Protein AF-A0A920RUQ4-F1 (afdb_monomer_lite)

Radius of gyration: 25.54 Å; chains: 1; bounding box: 63×63×60 Å

Secondary structure (DSSP, 8-state):
---SGGGGGGGGPPPPPPPPPBP-HHHHTHHHHHHHHHHHT----HHHHHHHHHHHHHHTSPPBHHHHHHHHHHTSHHHH-TTTTS--EETTEEPSS-HHHHHHHHHHH--TTEEESSSSSSEEEEEEEEEEEEEETTTTEEEEEEEEEEEEE-----HHHHHH-HHHHHHHHHHHHHHHHHHSTT------EEEEEEES----TT---TT-------TTS--HHHHHHHHHHHHHHHHHHHT--EEEEEEEE-----------TT-----

Sequence (271 aa):
MLLHDQDAQLLFQSQTPKELRTIPVLSQGLEALEQANAELGMALSQKEMEYLIENFEALKRDPTDAELMMFAQANSEHCRHKVFNADWIIDGIKQEHTLFDMIKHTYKSFPEGILSAYKDNAAVMTGGTGKWFMPDSEKKSYSFFEDNIHSMMKVETHNHPTAISPFPGAATGSGGEIRDEAATGRGATPKAGLTGFVVSHLQIPDFTQSWEKSIGRPDRIASSMEIMMEGPIGGASFNNEFGRPNILGFFEHLKTRINFMKTTPGDITNQ

Structure (mmCIF, N/CA/C/O backbone):
data_AF-A0A920RUQ4-F1
#
_entry.id   AF-A0A920RUQ4-F1
#
loop_
_atom_site.group_PDB
_atom_site.id
_atom_site.type_symbol
_atom_site.label_atom_id
_atom_site.label_alt_id
_atom_site.label_comp_id
_atom_site.label_asym_id
_atom_site.label_entity_id
_atom_site.label_seq_id
_atom_site.pdbx_PDB_ins_code
_atom_site.Cartn_x
_atom_site.Cartn_y
_atom_site.Cartn_z
_atom_site.occupancy
_atom_site.B_iso_or_equiv
_atom_site.auth_seq_id
_atom_site.auth_comp_id
_atom_site.auth_asym_id
_atom_site.auth_atom_id
_atom_site.pdbx_PDB_model_num
ATOM 1 N N . MET A 1 1 ? 15.453 13.342 20.567 1.00 50.94 1 MET A N 1
ATOM 2 C CA . MET A 1 1 ? 16.642 14.056 20.062 1.00 50.94 1 MET A CA 1
ATOM 3 C C . MET A 1 1 ? 17.678 13.992 21.164 1.00 50.94 1 MET A C 1
ATOM 5 O O . MET A 1 1 ? 17.380 14.454 22.257 1.00 50.94 1 MET A O 1
ATOM 9 N N . LEU A 1 2 ? 18.799 13.309 20.932 1.00 62.38 2 LEU A N 1
ATOM 10 C CA . LEU A 1 2 ? 19.903 13.287 21.893 1.00 62.38 2 LEU A CA 1
ATOM 11 C C . LEU A 1 2 ? 20.590 14.642 21.790 1.00 62.38 2 LEU A C 1
ATOM 13 O O . LEU A 1 2 ? 20.957 15.049 20.690 1.00 62.38 2 LEU A O 1
ATOM 17 N N . LEU A 1 3 ? 20.649 15.373 22.896 1.00 70.50 3 LEU A N 1
ATOM 18 C CA . LEU A 1 3 ? 21.174 16.739 22.909 1.00 70.50 3 LEU A CA 1
ATOM 19 C C . LEU A 1 3 ? 22.660 16.768 23.294 1.00 70.50 3 LEU A C 1
ATOM 21 O O . LEU A 1 3 ? 23.317 17.777 23.055 1.00 70.50 3 LEU A O 1
ATOM 25 N N . HIS A 1 4 ? 23.194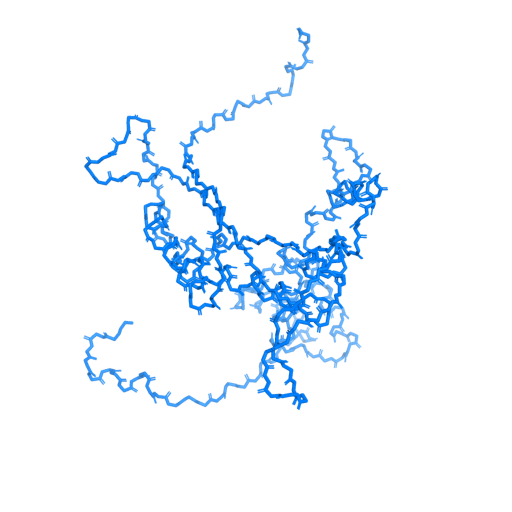 15.664 23.833 1.00 78.44 4 HIS A N 1
ATOM 26 C CA . HIS A 1 4 ? 24.587 15.540 24.260 1.00 78.44 4 HIS A CA 1
ATOM 27 C C . HIS A 1 4 ? 25.161 14.159 23.914 1.00 78.44 4 HIS A C 1
ATOM 29 O O . HIS A 1 4 ? 24.465 13.150 24.003 1.00 78.44 4 HIS A O 1
ATOM 35 N N . ASP A 1 5 ? 26.460 14.095 23.610 1.00 72.31 5 ASP A N 1
ATOM 36 C CA . ASP A 1 5 ? 27.160 12.841 23.277 1.00 72.31 5 ASP A CA 1
ATOM 37 C C . ASP A 1 5 ? 27.099 11.791 24.401 1.00 72.31 5 ASP A C 1
ATOM 39 O O . ASP A 1 5 ? 27.120 10.590 24.143 1.00 72.31 5 ASP A O 1
ATOM 43 N N . GLN A 1 6 ? 26.973 12.227 25.660 1.00 74.62 6 GLN A N 1
ATOM 44 C CA . GLN A 1 6 ? 26.817 11.332 26.815 1.00 74.62 6 GLN A CA 1
ATOM 45 C C . GLN A 1 6 ? 25.487 10.561 26.787 1.00 74.62 6 GLN A C 1
ATOM 47 O O . GLN A 1 6 ? 25.414 9.442 27.296 1.00 74.62 6 GLN A O 1
ATOM 52 N N . ASP A 1 7 ? 24.467 11.102 26.117 1.00 80.69 7 ASP A N 1
ATOM 53 C CA . ASP A 1 7 ? 23.165 10.457 25.957 1.00 80.69 7 ASP A CA 1
ATOM 54 C C . ASP A 1 7 ? 23.207 9.334 24.903 1.00 80.69 7 ASP A C 1
ATOM 56 O O . ASP A 1 7 ? 22.260 8.556 24.794 1.00 80.69 7 ASP A O 1
ATOM 60 N N . ALA A 1 8 ? 24.305 9.181 24.146 1.00 80.94 8 ALA A N 1
ATOM 61 C CA . ALA A 1 8 ? 24.454 8.123 23.142 1.00 80.94 8 ALA A CA 1
ATOM 62 C C . ALA A 1 8 ? 24.302 6.712 23.734 1.00 80.94 8 ALA A C 1
ATOM 64 O O . ALA A 1 8 ? 23.857 5.799 23.041 1.00 80.94 8 ALA A O 1
ATOM 65 N N . GLN A 1 9 ? 24.594 6.530 25.027 1.00 80.69 9 GLN A N 1
ATOM 66 C CA . GLN A 1 9 ? 24.359 5.260 25.721 1.00 80.69 9 GLN A CA 1
ATOM 67 C C . GLN A 1 9 ? 22.874 4.856 25.734 1.00 80.69 9 GLN A C 1
ATOM 69 O O . GLN A 1 9 ? 22.579 3.662 25.746 1.00 80.69 9 GLN A O 1
ATOM 74 N N . LEU A 1 10 ? 21.939 5.815 25.659 1.00 83.75 10 LEU A N 1
ATOM 75 C CA . LEU A 1 10 ? 20.498 5.548 25.569 1.00 83.75 10 LEU A CA 1
ATOM 76 C C . LEU A 1 10 ? 20.123 4.786 24.288 1.00 83.75 10 LEU A C 1
ATOM 78 O O . LEU A 1 10 ? 19.171 4.012 24.311 1.00 83.75 10 LEU A O 1
ATOM 82 N N . LEU A 1 11 ? 20.879 4.951 23.191 1.00 82.62 11 LEU A N 1
ATOM 83 C CA . LEU A 1 11 ? 20.634 4.238 21.926 1.00 82.62 11 LEU A CA 1
ATOM 84 C C . LEU A 1 11 ? 20.896 2.735 22.029 1.00 82.62 11 LEU A C 1
ATOM 86 O O . LEU A 1 11 ? 20.325 1.960 21.267 1.00 82.62 11 LEU A O 1
ATOM 90 N N . PHE A 1 12 ? 21.764 2.331 22.956 1.00 87.75 12 PHE A N 1
ATOM 91 C CA . PHE A 1 12 ? 22.213 0.948 23.115 1.00 87.75 12 PHE A CA 1
ATOM 92 C C . PHE A 1 12 ? 21.650 0.290 24.380 1.00 87.75 12 PHE A C 1
ATOM 94 O O . PHE A 1 12 ? 22.085 -0.799 24.760 1.00 87.75 12 PHE A O 1
ATOM 101 N N . GLN A 1 13 ? 20.686 0.932 25.049 1.00 89.88 13 GLN A N 1
ATOM 102 C CA . GLN A 1 13 ? 20.026 0.342 26.207 1.00 89.88 13 GLN A CA 1
ATOM 103 C C . GLN A 1 13 ? 19.238 -0.901 25.801 1.00 89.88 13 GLN A C 1
ATOM 105 O O . GLN A 1 13 ? 18.342 -0.857 24.960 1.00 89.88 13 GLN A O 1
ATOM 110 N N . SER A 1 14 ? 19.551 -2.015 26.457 1.00 91.12 14 SER A N 1
ATOM 111 C CA . SER A 1 14 ? 18.741 -3.224 26.362 1.00 91.12 14 SER A CA 1
ATOM 112 C C . SER A 1 14 ? 17.469 -3.049 27.187 1.00 91.12 14 SER A C 1
ATOM 114 O O . SER A 1 14 ? 17.532 -2.696 28.363 1.00 91.12 14 SER A O 1
ATOM 116 N N . GLN A 1 15 ? 16.321 -3.298 26.566 1.00 89.81 15 GLN A N 1
ATOM 117 C CA . GLN A 1 15 ? 15.010 -3.266 27.211 1.00 89.81 15 GLN A CA 1
ATOM 118 C C . GLN A 1 15 ? 14.527 -4.699 27.453 1.00 89.81 15 GLN A C 1
ATOM 120 O O . GLN A 1 15 ? 14.820 -5.600 26.665 1.00 89.81 15 GLN A O 1
ATOM 125 N N . THR A 1 16 ? 13.764 -4.921 28.519 1.00 93.88 16 THR A N 1
ATOM 126 C CA . THR A 1 16 ? 13.075 -6.200 28.728 1.00 93.88 16 THR A CA 1
ATOM 127 C C . THR A 1 16 ? 11.807 -6.260 27.867 1.00 93.88 16 THR A C 1
ATOM 129 O O . THR A 1 16 ? 11.106 -5.247 27.777 1.00 93.88 16 THR A O 1
ATOM 132 N N . PRO A 1 17 ? 11.474 -7.411 27.248 1.00 94.94 17 PRO A N 1
ATOM 133 C CA . PRO A 1 17 ? 10.217 -7.572 26.521 1.00 94.94 17 PRO A CA 1
ATOM 134 C C . PRO A 1 17 ? 9.013 -7.198 27.391 1.00 94.94 17 PRO A C 1
ATOM 136 O O . PRO A 1 17 ? 8.954 -7.572 28.562 1.00 94.94 17 PRO A O 1
ATOM 139 N N . LYS A 1 18 ? 8.066 -6.444 26.824 1.00 93.88 18 LYS A N 1
ATOM 140 C CA . LYS A 1 18 ? 6.827 -6.078 27.520 1.00 93.88 18 LYS A CA 1
ATOM 141 C C . LYS A 1 18 ? 5.882 -7.275 27.589 1.00 93.88 18 LYS A C 1
ATOM 143 O O . LYS A 1 18 ? 5.843 -8.087 26.666 1.00 93.88 18 LYS A O 1
ATOM 148 N N . GLU A 1 19 ? 5.117 -7.353 28.670 1.00 95.44 19 GLU A N 1
ATOM 149 C CA . GLU A 1 19 ? 4.090 -8.379 28.844 1.00 95.44 19 GLU A CA 1
ATOM 150 C C . GLU A 1 19 ? 2.853 -8.090 27.985 1.00 95.44 19 GLU A C 1
ATOM 152 O O . GLU A 1 19 ? 2.540 -6.937 27.683 1.00 95.44 19 GLU A O 1
ATOM 157 N N . LEU A 1 20 ? 2.150 -9.159 27.608 1.00 96.12 20 LEU A N 1
ATOM 158 C CA . LEU A 1 20 ? 0.887 -9.092 26.881 1.00 96.12 20 LEU A CA 1
ATOM 159 C C . LEU A 1 20 ? -0.217 -8.542 27.795 1.00 96.12 20 LEU A C 1
ATOM 161 O O . LEU A 1 20 ? -0.408 -9.051 28.903 1.00 96.12 20 LEU A O 1
ATOM 165 N N . ARG A 1 21 ? -0.976 -7.541 27.337 1.00 96.81 21 ARG A N 1
ATOM 166 C CA . ARG A 1 21 ? -2.080 -6.965 28.119 1.00 96.81 21 ARG A CA 1
ATOM 167 C C . ARG A 1 21 ? -3.392 -7.662 27.774 1.00 96.81 21 ARG A C 1
ATOM 169 O O . ARG A 1 21 ? -3.722 -7.855 26.610 1.00 96.81 21 ARG A O 1
ATOM 176 N N . THR A 1 22 ? -4.169 -7.989 28.801 1.00 97.69 22 THR A N 1
ATOM 177 C CA . THR A 1 22 ? -5.547 -8.484 28.659 1.00 97.69 22 THR A CA 1
ATOM 178 C C . THR A 1 22 ? -6.524 -7.342 28.935 1.00 97.69 22 THR A C 1
ATOM 180 O O . THR A 1 22 ? -6.326 -6.585 29.888 1.00 97.69 22 THR A O 1
ATOM 183 N N . ILE A 1 23 ? -7.549 -7.189 28.096 1.00 97.88 23 ILE A N 1
ATOM 184 C CA . ILE A 1 23 ? -8.554 -6.125 28.205 1.00 97.88 23 ILE A CA 1
ATOM 185 C C . ILE A 1 23 ? -9.826 -6.713 28.831 1.00 97.88 23 ILE A C 1
ATOM 187 O O . ILE A 1 23 ? -10.379 -7.642 28.254 1.00 97.88 23 ILE A O 1
ATOM 191 N N . PRO A 1 24 ? -10.305 -6.204 29.982 1.00 97.44 24 PRO A N 1
ATOM 192 C CA . PRO A 1 24 ? -11.295 -6.877 30.833 1.00 97.44 24 PRO A CA 1
ATOM 193 C C . PRO A 1 24 ? -12.752 -6.763 30.330 1.00 97.44 24 PRO A C 1
ATOM 195 O O . PRO A 1 24 ? -13.652 -6.374 31.079 1.00 97.44 24 PRO A O 1
ATOM 198 N N . VAL A 1 25 ? -12.996 -7.107 29.064 1.00 96.38 25 VAL A N 1
ATOM 199 C CA . VAL A 1 25 ? -14.289 -7.007 28.368 1.00 96.38 25 VAL A CA 1
ATOM 200 C C . VAL A 1 25 ? -15.395 -7.808 29.054 1.00 96.38 25 VAL A C 1
ATOM 202 O O . VAL A 1 25 ? -16.516 -7.323 29.138 1.00 96.38 25 VAL A O 1
ATOM 205 N N . LEU A 1 26 ? -15.119 -8.983 29.621 1.00 95.69 26 LEU A N 1
ATOM 206 C CA . LEU A 1 26 ? -16.151 -9.782 30.298 1.00 95.69 26 LEU A CA 1
ATOM 207 C C . LEU A 1 26 ? -16.686 -9.123 31.573 1.00 95.69 26 LEU A C 1
ATOM 209 O O . LEU A 1 26 ? -17.824 -9.362 31.967 1.00 95.69 26 LEU A O 1
ATOM 213 N N . SER A 1 27 ? -15.849 -8.334 32.248 1.00 96.50 27 SER A N 1
ATOM 214 C CA . SER A 1 27 ? -16.216 -7.688 33.514 1.00 96.50 27 SER A CA 1
ATOM 215 C C . SER A 1 27 ? -16.655 -6.234 33.348 1.00 96.50 27 SER A C 1
ATOM 217 O O . SER A 1 27 ? -17.452 -5.752 34.148 1.00 96.50 27 SER A O 1
ATOM 219 N N . GLN A 1 28 ? -16.148 -5.542 32.323 1.00 95.75 28 GLN A N 1
ATOM 220 C CA . GLN A 1 28 ? -16.358 -4.106 32.097 1.00 95.75 28 GLN A CA 1
ATOM 221 C C . GLN A 1 28 ? -17.102 -3.799 30.787 1.00 95.75 28 GLN A C 1
ATOM 223 O O . GLN A 1 28 ? -17.467 -2.653 30.535 1.00 95.75 28 GLN A O 1
ATOM 228 N N . GLY A 1 29 ? -17.354 -4.807 29.950 1.00 93.50 29 GLY A N 1
ATOM 229 C CA . GLY A 1 29 ? -18.115 -4.675 28.712 1.00 93.50 29 GLY A CA 1
ATOM 230 C C . GLY A 1 29 ? -17.523 -3.645 27.753 1.00 93.50 29 GLY A C 1
ATOM 231 O O . GLY A 1 29 ? -16.321 -3.633 27.473 1.00 93.50 29 GLY A O 1
ATOM 232 N N . LEU A 1 30 ? -18.399 -2.774 27.249 1.00 95.06 30 LEU A N 1
ATOM 233 C CA . LEU A 1 30 ? -18.080 -1.767 26.240 1.00 95.06 30 LEU A CA 1
ATOM 234 C C . LEU A 1 30 ? -17.063 -0.723 26.719 1.00 95.06 30 LEU A C 1
ATOM 236 O O . LEU A 1 30 ? -16.207 -0.327 25.935 1.00 95.06 30 LEU A O 1
ATOM 240 N N . GLU A 1 31 ? -17.097 -0.332 27.993 1.00 96.25 31 GLU A N 1
ATOM 241 C CA . GLU A 1 31 ? -16.220 0.717 28.533 1.00 96.25 31 GLU A CA 1
ATOM 242 C C . GLU A 1 31 ? -14.734 0.335 28.418 1.00 96.25 31 GLU A C 1
ATOM 244 O O . GLU A 1 31 ? -13.906 1.142 27.989 1.00 96.25 31 GLU A O 1
ATOM 249 N N . ALA A 1 32 ? -14.395 -0.932 28.690 1.00 96.62 32 ALA A N 1
ATOM 250 C CA . ALA A 1 32 ? -13.028 -1.428 28.526 1.00 96.62 32 ALA A CA 1
ATOM 251 C C . ALA A 1 32 ? -12.554 -1.388 27.064 1.00 96.62 32 ALA A C 1
ATOM 253 O O . ALA A 1 32 ? -11.379 -1.109 26.808 1.00 96.62 32 ALA A O 1
ATOM 254 N N . LEU A 1 33 ? -13.448 -1.644 26.101 1.00 96.25 33 LEU A N 1
ATOM 255 C CA . LEU A 1 33 ? -13.118 -1.537 24.679 1.00 96.25 33 LEU A CA 1
ATOM 256 C C . LEU A 1 33 ? -13.016 -0.090 24.214 1.00 96.25 33 LEU A C 1
ATOM 258 O O . LEU A 1 33 ? -12.116 0.203 23.435 1.00 96.25 33 LEU A O 1
ATOM 262 N N . GLU A 1 34 ? -13.870 0.817 24.684 1.00 97.44 34 GLU A N 1
ATOM 263 C CA . GLU A 1 34 ? -13.780 2.244 24.353 1.00 97.44 34 GLU A CA 1
ATOM 264 C C . GLU A 1 34 ? -12.460 2.840 24.846 1.00 97.44 34 GLU A C 1
ATOM 266 O O . GLU A 1 34 ? -11.762 3.525 24.090 1.00 97.44 34 GLU A O 1
ATOM 271 N N . GLN A 1 35 ? -12.067 2.507 26.079 1.00 97.38 35 GLN A N 1
ATOM 272 C CA . GLN A 1 35 ? -10.779 2.906 26.629 1.00 97.38 35 GLN A CA 1
ATOM 273 C C . GLN A 1 35 ? -9.622 2.316 25.815 1.00 97.38 35 GLN A C 1
ATOM 275 O O . GLN A 1 35 ? -8.736 3.057 25.388 1.00 97.38 35 GLN A O 1
ATOM 280 N N . ALA A 1 36 ? -9.637 1.006 25.545 1.00 96.94 36 ALA A N 1
ATOM 281 C CA . ALA A 1 36 ? -8.598 0.370 24.738 1.00 96.94 36 ALA A CA 1
ATOM 282 C C . ALA A 1 36 ? -8.535 0.961 23.318 1.00 96.94 36 ALA A C 1
ATOM 284 O O . ALA A 1 36 ? -7.447 1.188 22.798 1.00 96.94 36 ALA A O 1
ATOM 285 N N . ASN A 1 37 ? -9.679 1.256 22.698 1.00 97.25 37 ASN A N 1
ATOM 286 C CA . ASN A 1 37 ? -9.786 1.853 21.366 1.00 97.25 37 ASN A CA 1
ATOM 287 C C . ASN A 1 37 ? -9.120 3.232 21.306 1.00 97.25 37 ASN A C 1
ATOM 289 O O . ASN A 1 37 ? -8.381 3.510 20.360 1.00 97.25 37 ASN A O 1
ATOM 293 N N . ALA A 1 38 ? -9.333 4.064 22.328 1.00 97.12 38 ALA A N 1
ATOM 294 C CA . ALA A 1 38 ? -8.699 5.372 22.443 1.00 97.12 38 ALA A CA 1
ATOM 295 C C . ALA A 1 38 ? -7.196 5.271 22.759 1.00 97.12 38 ALA A C 1
ATOM 297 O O . ALA A 1 38 ? -6.392 5.933 22.105 1.00 97.12 38 ALA A O 1
ATOM 298 N N . GLU A 1 39 ? -6.807 4.432 23.724 1.00 96.88 39 GLU A N 1
ATOM 299 C CA . GLU A 1 39 ? -5.410 4.264 24.153 1.00 96.88 39 GLU A CA 1
ATOM 300 C C . GLU A 1 39 ? -4.521 3.675 23.052 1.00 96.88 39 GLU A C 1
ATOM 302 O O . GLU A 1 39 ? -3.380 4.102 22.877 1.00 96.88 39 GLU A O 1
ATOM 307 N N . LEU A 1 40 ? -5.038 2.691 22.315 1.00 95.31 40 LEU A N 1
ATOM 308 C CA . LEU A 1 40 ? -4.312 1.976 21.267 1.00 95.31 40 LEU A CA 1
ATOM 309 C C . LEU A 1 40 ? -4.494 2.613 19.880 1.00 95.31 40 LEU A C 1
ATOM 311 O O . LEU A 1 40 ? -3.778 2.251 18.951 1.00 95.31 40 LEU A O 1
ATOM 315 N N . GLY A 1 41 ? -5.422 3.563 19.724 1.00 95.94 41 GLY A N 1
ATOM 316 C CA . GLY A 1 41 ? -5.673 4.247 18.453 1.00 95.94 41 GLY A CA 1
ATOM 317 C C . GLY A 1 41 ? -6.274 3.339 17.375 1.00 95.94 41 GLY A C 1
ATOM 318 O O . GLY A 1 41 ? -5.921 3.460 16.205 1.00 95.94 41 GLY A O 1
ATOM 319 N N . MET A 1 42 ? -7.169 2.425 17.760 1.00 95.94 42 MET A N 1
ATOM 320 C CA . MET A 1 42 ? -7.711 1.391 16.864 1.00 95.94 42 MET A CA 1
ATOM 321 C C . MET A 1 42 ? -8.792 1.901 15.899 1.00 95.94 42 MET A C 1
ATOM 323 O O . MET A 1 42 ? -9.074 1.247 14.898 1.00 95.94 42 MET A O 1
ATOM 327 N N . ALA A 1 43 ? -9.391 3.063 16.187 1.00 96.00 43 ALA A N 1
ATOM 328 C CA . ALA A 1 43 ? -10.446 3.687 15.385 1.00 96.00 43 ALA A CA 1
ATOM 329 C C . ALA A 1 43 ? -11.647 2.761 15.082 1.00 96.00 43 ALA A C 1
ATOM 331 O O . ALA A 1 43 ? -12.263 2.855 14.019 1.00 96.00 43 ALA A O 1
ATOM 332 N N . LEU A 1 44 ? -11.991 1.878 16.025 1.00 95.62 44 LEU A N 1
ATOM 333 C CA . LEU A 1 44 ? -13.142 0.98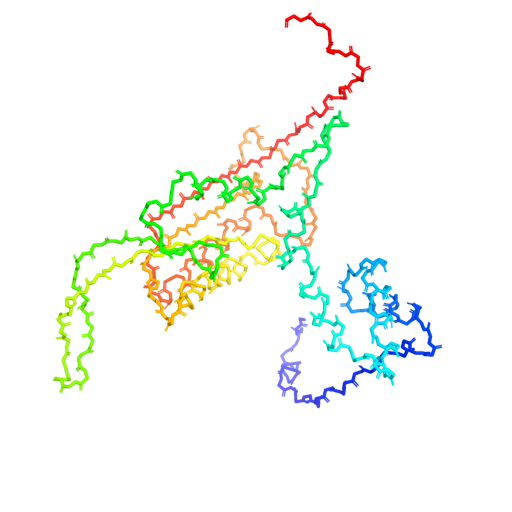5 15.918 1.00 95.62 44 LEU A CA 1
ATOM 334 C C . LEU A 1 44 ? -14.447 1.780 15.970 1.00 95.62 44 LEU A C 1
ATOM 336 O O . LEU A 1 44 ? -14.617 2.678 16.800 1.00 95.62 44 LEU A O 1
ATOM 340 N N . SER A 1 45 ? -15.388 1.413 15.106 1.00 95.31 45 SER A N 1
ATOM 341 C CA . SER A 1 45 ? -16.772 1.870 15.192 1.00 95.31 45 SER A CA 1
ATOM 342 C C . SER A 1 45 ? -17.523 1.162 16.319 1.00 95.31 45 SER A C 1
ATOM 344 O O . SER A 1 45 ? -17.146 0.076 16.758 1.00 95.31 45 SER A O 1
ATOM 346 N N . GLN A 1 46 ? -18.647 1.741 16.740 1.00 95.19 46 GLN A N 1
ATOM 347 C CA . GLN A 1 46 ? -19.506 1.133 17.757 1.00 95.19 46 GLN A CA 1
ATOM 348 C C . GLN A 1 46 ? -19.922 -0.305 17.397 1.00 95.19 46 GLN A C 1
ATOM 350 O O . GLN A 1 46 ? -19.788 -1.203 18.218 1.00 95.19 46 GLN A O 1
ATOM 355 N N . LYS A 1 47 ? -20.323 -0.547 16.142 1.00 95.06 47 LYS A N 1
ATOM 356 C CA . LYS A 1 47 ? -20.713 -1.887 15.669 1.00 95.06 47 LYS A CA 1
ATOM 357 C C . LYS A 1 47 ? -19.567 -2.898 15.711 1.00 95.06 47 LYS A C 1
ATOM 359 O O . LYS A 1 47 ? -19.792 -4.079 15.945 1.00 95.06 47 LYS A O 1
ATOM 364 N N . GLU A 1 48 ? -18.341 -2.454 15.448 1.00 96.69 48 GLU A N 1
ATOM 365 C CA . GLU A 1 48 ? -17.158 -3.318 15.533 1.00 96.69 48 GLU A CA 1
ATOM 366 C C . GLU A 1 48 ? -16.832 -3.679 16.983 1.00 96.69 48 GLU A C 1
ATOM 368 O O . GLU A 1 48 ? -16.458 -4.817 17.253 1.00 96.69 48 GLU A O 1
ATOM 373 N N . MET A 1 49 ? -17.017 -2.743 17.918 1.00 97.19 49 MET A N 1
ATOM 374 C CA . MET A 1 49 ? -16.870 -3.023 19.349 1.00 97.19 49 MET A CA 1
ATOM 375 C C . MET A 1 49 ? -17.959 -3.977 19.852 1.00 97.19 49 MET A C 1
ATOM 377 O O . MET A 1 49 ? -17.632 -4.946 20.528 1.00 97.19 49 MET A O 1
ATOM 381 N N . GLU A 1 50 ? -19.221 -3.774 19.467 1.00 96.06 50 GLU A N 1
ATOM 382 C CA . GLU A 1 50 ? -20.331 -4.692 19.778 1.00 96.06 50 GLU A CA 1
ATOM 383 C C . GLU A 1 50 ? -20.042 -6.111 19.259 1.00 96.06 50 GLU A C 1
ATOM 385 O O . GLU A 1 50 ? -20.119 -7.076 20.017 1.00 96.06 50 GLU A O 1
ATOM 390 N N . TYR A 1 51 ? -19.584 -6.233 18.008 1.00 97.12 51 TYR A N 1
ATOM 391 C CA . TYR A 1 51 ? -19.158 -7.511 17.432 1.00 97.12 51 TYR A CA 1
ATOM 392 C C . TYR A 1 51 ? -18.048 -8.186 18.254 1.00 97.12 51 TYR A C 1
ATOM 394 O O . TYR A 1 51 ? -18.082 -9.399 18.472 1.00 97.12 51 TYR A O 1
ATOM 402 N N . LEU A 1 52 ? -17.044 -7.429 18.706 1.00 97.69 52 LEU A N 1
ATOM 403 C CA . LEU A 1 52 ? -15.959 -7.974 19.524 1.00 97.69 52 LEU A CA 1
ATOM 404 C C . LEU A 1 52 ? -16.478 -8.485 20.873 1.00 97.69 52 LEU A C 1
ATOM 406 O O . LEU A 1 52 ? -16.114 -9.594 21.261 1.00 97.69 52 LEU A O 1
ATOM 410 N N . ILE A 1 53 ? -17.346 -7.730 21.550 1.00 96.69 53 ILE A N 1
ATOM 411 C CA . ILE A 1 53 ? -17.948 -8.139 22.830 1.00 96.69 53 ILE A CA 1
ATOM 412 C C . ILE A 1 53 ? -18.667 -9.476 22.669 1.00 96.69 53 ILE A C 1
ATOM 414 O O . ILE A 1 53 ? -18.319 -10.430 23.360 1.00 96.69 53 ILE A O 1
ATOM 418 N N . GLU A 1 54 ? -19.581 -9.580 21.701 1.00 97.19 54 GLU A N 1
ATOM 419 C CA . GLU A 1 54 ? -20.353 -10.805 21.454 1.00 97.19 54 GLU A CA 1
ATOM 420 C C . GLU A 1 54 ? -19.446 -12.030 21.241 1.00 97.19 54 GLU A C 1
ATOM 422 O O . GLU A 1 54 ? -19.694 -13.116 21.774 1.00 97.19 54 GLU A O 1
ATOM 427 N N . ASN A 1 55 ? -18.354 -11.864 20.487 1.00 97.75 55 ASN A N 1
ATOM 428 C CA . ASN A 1 55 ? -17.425 -12.954 20.201 1.00 97.75 55 ASN A CA 1
ATOM 429 C C . ASN A 1 55 ? -16.583 -13.351 21.423 1.00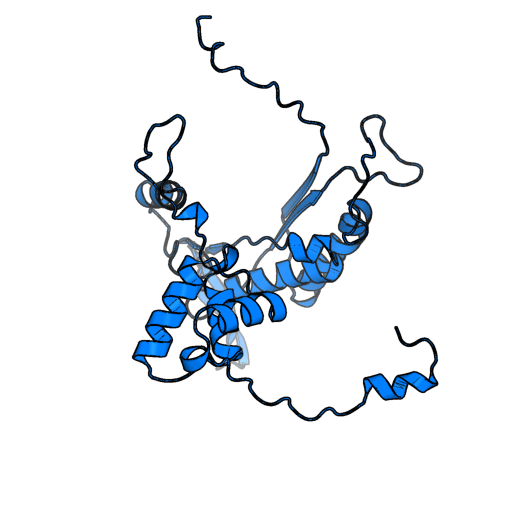 97.75 55 ASN A C 1
ATOM 431 O O . ASN A 1 55 ? -16.388 -14.544 21.666 1.00 97.75 55 ASN A O 1
ATOM 435 N N . PHE A 1 56 ? -16.086 -12.392 22.206 1.00 97.94 56 PHE A N 1
ATOM 436 C CA . PHE A 1 56 ? -15.277 -12.698 23.392 1.00 97.94 56 PHE A CA 1
ATOM 437 C C . PHE A 1 56 ? -16.120 -13.223 24.564 1.00 97.94 56 PHE A C 1
ATOM 439 O O . PHE A 1 56 ? -15.671 -14.121 25.283 1.00 97.94 56 PHE A O 1
ATOM 446 N N . GLU A 1 57 ? -17.380 -12.799 24.683 1.00 96.69 57 GLU A N 1
ATOM 447 C CA . GLU A 1 57 ? -18.370 -13.421 25.570 1.00 96.69 57 GLU A CA 1
ATOM 448 C C . GLU A 1 57 ? -18.621 -14.888 25.196 1.00 96.69 57 GLU A C 1
ATOM 450 O O . GLU A 1 57 ? -18.571 -15.770 26.060 1.00 96.69 57 GLU A O 1
ATOM 455 N N . ALA A 1 58 ? -18.806 -15.184 23.905 1.00 97.69 58 ALA A N 1
ATOM 456 C CA . ALA A 1 58 ? -18.981 -16.554 23.423 1.00 97.69 58 ALA A CA 1
ATOM 457 C C . ALA A 1 58 ? -17.741 -17.434 23.677 1.00 97.69 58 ALA A C 1
ATOM 459 O O . ALA A 1 58 ? -17.872 -18.609 24.034 1.00 97.69 58 ALA A O 1
ATOM 460 N N . LEU A 1 59 ? -16.538 -16.864 23.545 1.00 97.75 59 LEU A N 1
ATOM 461 C CA . LEU A 1 59 ? -15.268 -17.531 23.849 1.00 97.75 59 LEU A CA 1
ATOM 462 C C . LEU A 1 59 ? -14.993 -17.673 25.354 1.00 97.75 59 LEU A C 1
ATOM 464 O O . LEU A 1 59 ? -14.082 -18.415 25.726 1.00 97.75 59 LEU A O 1
ATOM 468 N N . LYS A 1 60 ? -15.768 -17.000 26.215 1.00 97.62 60 LYS A N 1
ATOM 469 C CA . LYS A 1 60 ? -15.625 -17.001 27.681 1.00 97.62 60 LYS A CA 1
ATOM 470 C C . LYS A 1 60 ? -14.219 -16.618 28.149 1.00 97.62 60 LYS A C 1
ATOM 472 O O . LYS A 1 60 ? -13.714 -17.168 29.129 1.00 97.62 60 LYS A O 1
ATOM 477 N N . ARG A 1 61 ? -13.584 -15.683 27.443 1.00 98.06 61 ARG A N 1
ATOM 478 C CA . ARG A 1 61 ? -12.306 -15.088 27.843 1.00 98.06 61 ARG A CA 1
ATOM 479 C C . ARG A 1 61 ? -12.210 -13.647 27.375 1.00 98.06 61 ARG A C 1
ATOM 481 O O . ARG A 1 61 ? -12.806 -13.276 26.370 1.00 98.06 61 ARG A O 1
ATOM 488 N N . ASP A 1 62 ? -11.379 -12.887 28.065 1.00 98.44 62 ASP A N 1
ATOM 489 C CA . ASP A 1 62 ? -11.017 -11.546 27.643 1.00 98.44 62 ASP A CA 1
ATOM 490 C C . ASP A 1 62 ? -10.094 -11.563 26.403 1.00 98.44 62 ASP A C 1
ATOM 492 O O . ASP A 1 62 ? -9.291 -12.496 26.231 1.00 98.44 62 ASP A O 1
ATOM 496 N N . PRO A 1 63 ? -10.195 -10.547 25.526 1.00 98.06 63 PRO A N 1
ATOM 497 C CA . PRO A 1 63 ? -9.241 -10.330 24.451 1.00 98.06 63 PRO A CA 1
ATOM 498 C C . PRO A 1 63 ? -7.904 -9.805 24.965 1.00 98.06 63 PRO A C 1
ATOM 500 O O . PRO A 1 63 ? -7.819 -9.061 25.946 1.00 98.06 63 PRO A O 1
ATOM 503 N N . THR A 1 64 ? -6.851 -10.118 24.224 1.00 98.25 64 THR A N 1
ATOM 504 C CA . THR A 1 64 ? -5.543 -9.478 24.385 1.00 98.25 64 THR A CA 1
ATOM 505 C C . THR A 1 64 ? -5.443 -8.223 23.520 1.00 98.25 64 THR A C 1
ATOM 507 O O . THR A 1 64 ? -6.113 -8.100 22.491 1.00 98.25 64 THR A O 1
ATOM 510 N N . ASP A 1 65 ? -4.589 -7.283 23.911 1.00 97.25 65 ASP A N 1
ATOM 511 C CA . ASP A 1 65 ? -4.284 -6.086 23.120 1.00 97.25 65 ASP A CA 1
ATOM 512 C C . ASP A 1 65 ? -3.827 -6.424 21.690 1.00 97.25 65 ASP A C 1
ATOM 514 O O . ASP A 1 65 ? -4.256 -5.779 20.733 1.00 97.25 65 ASP A O 1
ATOM 518 N N . ALA A 1 66 ? -3.036 -7.486 21.524 1.00 97.38 66 ALA A N 1
ATOM 519 C CA . ALA A 1 66 ? -2.604 -7.992 20.226 1.00 97.38 66 ALA A CA 1
ATOM 520 C C . ALA A 1 66 ? -3.773 -8.473 19.346 1.00 97.38 66 ALA A C 1
ATOM 522 O O . ALA A 1 66 ? -3.795 -8.185 18.149 1.00 97.38 66 ALA A O 1
ATOM 523 N N . GLU A 1 67 ? -4.759 -9.173 19.914 1.00 98.00 67 GLU A N 1
ATOM 524 C CA . GLU A 1 67 ? -5.945 -9.631 19.176 1.00 98.00 67 GLU A CA 1
ATOM 525 C C . GLU A 1 67 ? -6.818 -8.461 18.716 1.00 98.00 67 GLU A C 1
ATOM 527 O O . GLU A 1 67 ? -7.276 -8.448 17.570 1.00 98.00 67 GLU A O 1
ATOM 532 N N . LEU A 1 68 ? -7.011 -7.459 19.579 1.00 97.69 68 LEU A N 1
ATOM 533 C CA . LEU A 1 68 ? -7.777 -6.260 19.235 1.00 97.69 68 LEU A CA 1
ATOM 534 C C . LEU A 1 68 ? -7.064 -5.430 18.167 1.00 97.69 68 LEU A C 1
ATOM 536 O O . LEU A 1 68 ? -7.692 -5.031 17.187 1.00 97.69 68 LEU A O 1
ATOM 540 N N . MET A 1 69 ? -5.748 -5.237 18.297 1.00 97.25 69 MET A N 1
ATOM 541 C CA . MET A 1 69 ? -4.949 -4.539 17.290 1.00 97.25 69 MET A CA 1
ATOM 542 C C . MET A 1 69 ? -4.963 -5.270 15.949 1.00 97.25 69 MET A C 1
ATOM 544 O O . MET A 1 69 ? -5.159 -4.644 14.909 1.00 97.25 69 MET A O 1
ATOM 548 N N . MET A 1 70 ? -4.823 -6.598 15.946 1.00 97.62 70 MET A N 1
ATOM 549 C CA . MET A 1 70 ? -4.959 -7.404 14.731 1.00 97.62 70 MET A CA 1
ATOM 550 C C . MET A 1 70 ? -6.328 -7.185 14.074 1.00 97.62 70 MET A C 1
ATOM 552 O O . MET A 1 70 ? -6.399 -6.942 12.867 1.00 97.62 70 MET A O 1
ATOM 556 N N . PHE A 1 71 ? -7.410 -7.242 14.857 1.00 97.81 71 PHE A N 1
ATOM 557 C CA . PHE A 1 71 ? -8.763 -7.021 14.353 1.00 97.81 71 PHE A CA 1
ATOM 558 C C . PHE A 1 71 ? -8.935 -5.613 13.771 1.00 97.81 71 PHE A C 1
ATOM 560 O O . PHE A 1 71 ? -9.467 -5.476 12.667 1.00 97.81 71 PHE A O 1
ATOM 567 N N . ALA A 1 72 ? -8.459 -4.583 14.474 1.00 96.69 72 ALA A N 1
ATOM 568 C CA . ALA A 1 72 ? -8.543 -3.192 14.043 1.00 96.69 72 ALA A CA 1
ATOM 569 C C . ALA A 1 72 ? -7.821 -2.966 12.709 1.00 96.69 72 ALA A C 1
ATOM 571 O O . ALA A 1 72 ? -8.396 -2.413 11.770 1.00 96.69 72 ALA A O 1
ATOM 572 N N . GLN A 1 73 ? -6.598 -3.485 12.573 1.00 94.12 73 GLN A N 1
ATOM 573 C CA . GLN A 1 73 ? -5.824 -3.349 11.340 1.00 94.12 73 GLN A CA 1
ATOM 574 C C . GLN A 1 73 ? -6.490 -4.080 10.168 1.00 94.12 73 GLN A C 1
ATOM 576 O O . GLN A 1 73 ? -6.613 -3.508 9.081 1.00 94.12 73 GLN A O 1
ATOM 581 N N . ALA A 1 74 ? -6.981 -5.306 10.384 1.00 94.06 74 ALA A N 1
ATOM 582 C CA . ALA A 1 74 ? -7.655 -6.100 9.355 1.00 94.06 74 ALA A CA 1
ATOM 583 C C . ALA A 1 74 ? -8.995 -5.492 8.895 1.00 94.06 74 ALA A C 1
ATOM 585 O O . ALA A 1 74 ? -9.385 -5.667 7.739 1.00 94.06 74 ALA A O 1
ATOM 586 N N . ASN A 1 75 ? -9.688 -4.766 9.777 1.00 94.31 75 ASN A N 1
ATOM 587 C CA . ASN A 1 75 ? -10.987 -4.147 9.499 1.00 94.31 75 ASN A CA 1
ATOM 588 C C . ASN A 1 75 ? -10.907 -2.638 9.237 1.00 94.31 75 ASN A C 1
ATOM 590 O O . ASN A 1 75 ? -11.942 -1.989 9.094 1.00 94.31 75 ASN A O 1
ATOM 594 N N . SER A 1 76 ? -9.711 -2.066 9.113 1.00 91.00 76 SER A N 1
ATOM 595 C CA . SER A 1 76 ? -9.540 -0.681 8.671 1.00 91.00 76 SER A CA 1
ATOM 596 C C . SER A 1 76 ? -10.114 -0.461 7.262 1.00 91.00 76 SER A C 1
ATOM 598 O O . SER A 1 76 ? -10.278 -1.403 6.481 1.00 91.00 76 SER A O 1
ATOM 600 N N . GLU A 1 77 ? -10.429 0.791 6.915 1.00 92.50 77 GLU A N 1
ATOM 601 C CA . GLU A 1 77 ? -10.903 1.136 5.565 1.00 92.50 77 GLU A CA 1
ATOM 602 C C . GLU A 1 77 ? -9.894 0.697 4.494 1.00 92.50 77 GLU A C 1
ATOM 604 O O . GLU A 1 77 ? -10.280 -0.002 3.558 1.00 92.50 77 GLU A O 1
ATOM 609 N N . HIS A 1 78 ? -8.611 0.985 4.727 1.00 86.50 78 HIS A N 1
ATOM 610 C CA . HIS A 1 78 ? -7.504 0.648 3.836 1.00 86.50 78 HIS A CA 1
ATOM 611 C C . HIS A 1 78 ? -7.392 -0.860 3.555 1.00 86.50 78 HIS A C 1
ATOM 613 O O . HIS A 1 78 ? -7.126 -1.262 2.429 1.00 86.50 78 HIS A O 1
ATOM 619 N N . CYS A 1 79 ? -7.608 -1.716 4.560 1.00 87.00 79 CYS A N 1
ATOM 620 C CA . CYS A 1 79 ? -7.508 -3.169 4.382 1.00 87.00 79 CYS A CA 1
ATOM 621 C C . CYS A 1 79 ? -8.795 -3.786 3.819 1.00 87.00 79 CYS A C 1
ATOM 623 O O . CYS A 1 79 ? -8.753 -4.697 2.990 1.00 87.00 79 CYS A O 1
ATOM 625 N N . ARG A 1 80 ? -9.962 -3.314 4.274 1.00 90.00 80 ARG A N 1
ATOM 626 C CA . ARG A 1 80 ? -11.258 -3.940 3.969 1.00 90.00 80 ARG A CA 1
ATOM 627 C C . ARG A 1 80 ? -11.952 -3.340 2.746 1.0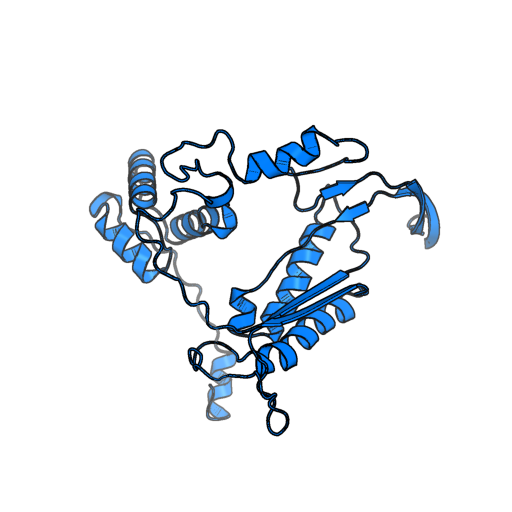0 90.00 80 ARG A C 1
ATOM 629 O O . ARG A 1 80 ? -12.912 -3.934 2.261 1.00 90.00 80 ARG A O 1
ATOM 636 N N . HIS A 1 81 ? -11.490 -2.191 2.251 1.00 90.94 81 HIS A N 1
ATOM 637 C CA . HIS A 1 81 ? -12.065 -1.475 1.110 1.00 90.94 81 HIS A CA 1
ATOM 638 C C . HIS A 1 81 ? -13.584 -1.282 1.263 1.00 90.94 81 HIS A C 1
ATOM 640 O O . HIS A 1 81 ? -14.372 -1.614 0.370 1.00 90.94 81 HIS A O 1
ATOM 646 N N . LYS A 1 82 ? -14.015 -0.794 2.438 1.00 91.25 82 LYS A N 1
ATOM 647 C CA . LYS A 1 82 ? -15.441 -0.713 2.816 1.00 91.25 82 LYS A CA 1
ATOM 648 C C . LYS A 1 82 ? -16.241 0.147 1.835 1.00 91.25 82 LYS A C 1
ATOM 650 O O . LYS A 1 82 ? -17.317 -0.264 1.421 1.00 91.25 82 LYS A O 1
ATOM 655 N N . VAL A 1 83 ? -15.696 1.295 1.421 1.00 93.25 83 VAL A N 1
ATOM 656 C CA . VAL A 1 83 ? -16.354 2.227 0.483 1.00 93.25 83 VAL A CA 1
ATOM 657 C C . VAL A 1 83 ? -16.558 1.587 -0.892 1.00 93.25 83 VAL A C 1
ATOM 659 O O . VAL A 1 83 ? -17.624 1.715 -1.491 1.00 93.25 83 VAL A O 1
ATOM 662 N N . PHE A 1 84 ? -15.566 0.840 -1.379 1.00 93.81 84 PHE A N 1
ATOM 663 C CA . PHE A 1 84 ? -15.642 0.178 -2.682 1.00 93.81 84 PHE A CA 1
ATOM 664 C C . PHE A 1 84 ? -16.683 -0.947 -2.734 1.00 93.81 84 PHE A C 1
ATOM 666 O O . PHE A 1 84 ? -17.212 -1.222 -3.808 1.00 93.81 84 PHE A O 1
ATOM 673 N N . ASN A 1 85 ? -16.988 -1.563 -1.589 1.00 94.12 85 ASN A N 1
ATOM 674 C CA . ASN A 1 85 ? -17.976 -2.637 -1.453 1.00 94.12 85 ASN A CA 1
ATOM 675 C C . ASN A 1 85 ? -19.316 -2.160 -0.857 1.00 94.12 85 ASN A C 1
ATOM 677 O O . ASN A 1 85 ? -20.161 -2.990 -0.530 1.00 94.12 85 ASN A O 1
ATOM 681 N N . ALA A 1 86 ? -19.507 -0.852 -0.667 1.00 94.81 86 ALA A N 1
ATOM 682 C CA . ALA A 1 86 ? -20.726 -0.306 -0.080 1.00 94.81 86 ALA A CA 1
ATOM 683 C C . ALA A 1 86 ? -21.882 -0.239 -1.091 1.00 94.81 86 ALA A C 1
ATOM 685 O O . ALA A 1 86 ? -21.664 -0.022 -2.285 1.00 94.81 86 ALA A O 1
ATOM 686 N N . ASP A 1 87 ? -23.111 -0.340 -0.577 1.00 96.06 87 ASP A N 1
ATOM 687 C CA . ASP A 1 87 ? -24.325 0.068 -1.289 1.00 96.06 87 ASP A CA 1
ATOM 688 C C . ASP A 1 87 ? -24.369 1.601 -1.402 1.00 96.06 87 ASP A C 1
ATOM 690 O O . ASP A 1 87 ? -24.077 2.312 -0.437 1.00 96.06 87 ASP A O 1
ATOM 694 N N . TRP A 1 88 ? -24.797 2.114 -2.558 1.00 96.44 88 TRP A N 1
ATOM 695 C CA . TRP A 1 88 ? -24.896 3.553 -2.814 1.00 96.44 88 TRP A CA 1
ATOM 696 C C . TRP A 1 88 ? -26.345 3.999 -3.003 1.00 96.44 88 TRP A C 1
ATOM 698 O O . TRP A 1 88 ? -27.145 3.320 -3.647 1.00 96.44 88 TRP A O 1
ATOM 708 N N . ILE A 1 89 ? -26.675 5.178 -2.475 1.00 96.50 89 ILE A N 1
ATOM 709 C CA . ILE A 1 89 ? -27.907 5.912 -2.779 1.00 96.50 89 ILE A CA 1
ATOM 710 C C . ILE A 1 89 ? -27.478 7.297 -3.263 1.00 96.50 89 ILE A C 1
ATOM 712 O O . ILE A 1 89 ? -26.861 8.045 -2.508 1.00 96.50 89 ILE A O 1
ATOM 716 N N . ILE A 1 90 ? -27.781 7.625 -4.518 1.00 96.44 90 ILE A N 1
ATOM 717 C CA . ILE A 1 90 ? -27.420 8.898 -5.157 1.00 96.44 90 ILE A CA 1
ATOM 718 C C . ILE A 1 90 ? -28.723 9.605 -5.512 1.00 96.44 90 ILE A C 1
ATOM 720 O O . ILE A 1 90 ? -29.587 9.006 -6.148 1.00 96.44 90 ILE A O 1
ATOM 724 N N . ASP A 1 91 ? -28.898 10.835 -5.026 1.00 96.12 91 ASP A N 1
ATOM 725 C CA . ASP A 1 91 ? -30.116 11.639 -5.211 1.00 96.12 91 ASP A CA 1
ATOM 726 C C . ASP A 1 91 ? -31.413 10.891 -4.839 1.00 96.12 91 ASP A C 1
ATOM 728 O O . ASP A 1 91 ? -32.448 10.995 -5.493 1.00 96.12 91 ASP A O 1
ATOM 732 N N . GLY A 1 92 ? -31.346 10.095 -3.766 1.00 96.06 92 GLY A N 1
ATOM 733 C CA . GLY A 1 92 ? -32.464 9.285 -3.269 1.00 96.06 92 GLY A CA 1
ATOM 734 C C . GLY A 1 92 ? -32.685 7.961 -4.012 1.00 96.06 92 GLY A C 1
ATOM 735 O O . GLY A 1 92 ? -33.547 7.181 -3.609 1.00 96.06 92 GLY A O 1
ATOM 736 N N . ILE A 1 93 ? -31.899 7.664 -5.049 1.00 97.00 93 ILE A N 1
ATOM 737 C CA . ILE A 1 93 ? -32.029 6.453 -5.864 1.00 97.00 93 ILE A CA 1
ATOM 738 C C . ILE A 1 93 ? -30.966 5.433 -5.454 1.00 97.00 93 ILE A C 1
ATOM 740 O O . ILE A 1 93 ? -29.762 5.697 -5.553 1.00 97.00 93 ILE A O 1
ATOM 744 N N . LYS A 1 94 ? -31.409 4.247 -5.015 1.00 97.25 94 LYS A N 1
ATOM 745 C CA . LYS A 1 94 ? -30.512 3.118 -4.734 1.00 97.25 94 LYS A CA 1
ATOM 746 C C . LYS A 1 94 ? -29.847 2.648 -6.029 1.00 97.25 94 LYS A C 1
ATOM 748 O O . LYS A 1 94 ? -30.529 2.377 -7.012 1.00 97.25 94 LYS A O 1
ATOM 753 N N . GLN A 1 95 ? -28.527 2.535 -5.994 1.00 98.00 95 GLN A N 1
ATOM 754 C CA . GLN A 1 95 ? -27.720 2.018 -7.091 1.00 98.00 95 GLN A CA 1
ATOM 755 C C . GLN A 1 95 ? -27.643 0.491 -7.021 1.00 98.00 95 GLN A C 1
ATOM 757 O O . GLN A 1 95 ? -27.634 -0.094 -5.937 1.00 98.00 95 GLN A O 1
ATOM 762 N N . GLU A 1 96 ? -27.597 -0.153 -8.185 1.00 96.69 96 GLU A N 1
ATOM 763 C CA . GLU A 1 96 ? -27.607 -1.617 -8.298 1.00 96.69 96 GLU A CA 1
ATOM 764 C C . GLU A 1 96 ? -26.246 -2.255 -7.983 1.00 96.69 96 GLU A C 1
ATOM 766 O O . GLU A 1 96 ? -26.178 -3.392 -7.519 1.00 96.69 96 GLU A O 1
ATOM 771 N N . HIS A 1 97 ? -25.155 -1.537 -8.246 1.00 96.12 97 HIS A N 1
ATOM 772 C CA . HIS A 1 97 ? -23.800 -2.072 -8.181 1.00 96.12 97 HIS A CA 1
ATOM 773 C C . HIS A 1 97 ? -22.936 -1.287 -7.200 1.00 96.12 97 HIS A C 1
ATOM 775 O O . HIS A 1 97 ? -23.032 -0.061 -7.102 1.00 96.12 97 HIS A O 1
ATOM 781 N N . THR A 1 98 ? -22.044 -1.997 -6.512 1.00 97.50 98 THR A N 1
ATOM 782 C CA . THR A 1 98 ? -20.958 -1.367 -5.758 1.00 97.50 98 THR A CA 1
ATOM 783 C C . THR A 1 98 ? -19.918 -0.779 -6.720 1.00 97.50 98 THR A C 1
ATOM 785 O O . THR A 1 98 ? -19.868 -1.138 -7.903 1.00 97.50 98 THR A O 1
ATOM 788 N N . LEU A 1 99 ? -19.030 0.093 -6.229 1.00 97.25 99 LEU A N 1
ATOM 789 C CA . LEU A 1 99 ? -17.914 0.583 -7.050 1.00 97.25 99 LEU A CA 1
ATOM 790 C C . LEU A 1 99 ? -17.049 -0.581 -7.550 1.00 97.25 99 LEU A C 1
ATOM 792 O O . LEU A 1 99 ? -16.647 -0.605 -8.712 1.00 97.25 99 LEU A O 1
ATOM 796 N N . PHE A 1 100 ? -16.789 -1.576 -6.697 1.00 95.94 100 PHE A N 1
ATOM 797 C CA . PHE A 1 100 ? -15.971 -2.723 -7.076 1.00 95.94 100 PHE A CA 1
ATOM 798 C C . PHE A 1 100 ? -16.659 -3.627 -8.102 1.00 95.94 100 PHE A C 1
ATOM 800 O O . PHE A 1 100 ? -15.988 -4.159 -8.988 1.00 95.94 100 PHE A O 1
ATOM 807 N N . ASP A 1 101 ? -17.986 -3.762 -8.046 1.00 97.19 101 ASP A N 1
ATOM 808 C CA . ASP A 1 101 ? -18.746 -4.485 -9.070 1.00 97.19 101 ASP A CA 1
ATOM 809 C C . ASP A 1 101 ? -18.657 -3.800 -10.432 1.00 97.19 101 ASP A C 1
ATOM 811 O O . ASP A 1 101 ? -18.454 -4.482 -11.440 1.00 97.19 101 ASP A O 1
ATOM 815 N N . MET A 1 102 ? -18.724 -2.465 -10.468 1.00 97.38 102 MET A N 1
ATOM 816 C CA . MET A 1 102 ? -18.521 -1.700 -11.702 1.00 97.38 102 MET A CA 1
ATOM 817 C C . MET A 1 102 ? -17.114 -1.908 -12.275 1.00 97.38 102 MET A C 1
ATOM 819 O O . MET A 1 102 ? -16.964 -2.092 -13.481 1.00 97.38 102 MET A O 1
ATOM 823 N N . ILE A 1 103 ? -16.079 -1.982 -11.430 1.00 96.62 103 ILE A N 1
ATOM 824 C CA . ILE A 1 103 ? -14.721 -2.320 -11.884 1.00 96.62 103 ILE A CA 1
ATOM 825 C C . ILE A 1 103 ? -14.658 -3.759 -12.414 1.00 96.62 103 ILE A C 1
ATOM 827 O O . ILE A 1 103 ? -14.165 -3.979 -13.520 1.00 96.62 103 ILE A O 1
ATOM 831 N N . LYS A 1 104 ? -15.216 -4.744 -11.697 1.00 95.25 104 LYS A N 1
ATOM 832 C CA . LYS A 1 104 ? -15.269 -6.151 -12.146 1.00 95.25 104 LYS A CA 1
ATOM 833 C C . LYS A 1 104 ? -16.059 -6.337 -13.441 1.00 95.25 104 LYS A C 1
ATOM 835 O O . LYS A 1 104 ? -15.811 -7.301 -14.165 1.00 95.25 104 LYS A O 1
ATOM 840 N N . HIS A 1 105 ? -17.010 -5.453 -13.739 1.00 96.38 105 HIS A N 1
ATOM 841 C CA . HIS A 1 105 ? -17.760 -5.486 -14.991 1.00 96.38 105 HIS A CA 1
ATOM 842 C C . HIS A 1 105 ? -16.844 -5.333 -16.215 1.00 96.38 105 HIS A C 1
ATOM 844 O O . HIS A 1 105 ? -17.089 -5.978 -17.235 1.00 96.38 105 HIS A O 1
ATOM 850 N N . THR A 1 106 ? -15.747 -4.576 -16.102 1.00 95.69 106 THR A N 1
ATOM 851 C CA . THR A 1 106 ? -14.751 -4.443 -17.181 1.00 95.69 106 THR A CA 1
ATOM 852 C C . THR A 1 106 ? -14.100 -5.789 -17.516 1.00 95.69 106 THR A C 1
ATOM 854 O O . THR A 1 106 ? -14.087 -6.190 -18.677 1.00 95.69 106 THR A O 1
ATOM 857 N N . TYR A 1 107 ? -13.686 -6.547 -16.495 1.00 93.50 107 TYR A N 1
ATOM 858 C CA . TYR A 1 107 ? -13.152 -7.904 -16.641 1.00 93.50 107 TYR A CA 1
ATOM 859 C C . TYR A 1 107 ? -14.189 -8.885 -17.199 1.00 93.50 107 TYR A C 1
ATOM 861 O O . TYR A 1 107 ? -13.875 -9.678 -18.080 1.00 93.50 107 TYR A O 1
ATOM 869 N N . LYS A 1 108 ? -15.441 -8.825 -16.722 1.00 94.19 108 LYS A N 1
ATOM 870 C CA . LYS A 1 108 ? -16.527 -9.677 -17.244 1.00 94.19 108 LYS A CA 1
ATOM 871 C C . LYS A 1 108 ? -16.798 -9.418 -18.728 1.00 94.19 108 LYS A C 1
ATOM 873 O O . LYS A 1 108 ? -17.148 -10.352 -19.442 1.00 94.19 108 LYS A O 1
ATOM 878 N N . SER A 1 109 ? -16.654 -8.169 -19.165 1.00 96.62 109 SER A N 1
ATOM 879 C CA . SER A 1 109 ? -16.913 -7.755 -20.547 1.00 96.62 109 SER A CA 1
ATOM 880 C C . SER A 1 109 ? -15.746 -8.070 -21.484 1.00 96.62 109 SER A C 1
ATOM 882 O O . SER A 1 109 ? -15.975 -8.399 -22.643 1.00 96.62 109 SER A O 1
ATOM 884 N N . PHE A 1 110 ? -14.507 -8.006 -20.985 1.00 95.38 110 PHE A N 1
ATOM 885 C CA . PHE A 1 110 ? -13.286 -8.223 -21.765 1.00 95.38 110 PHE A CA 1
ATOM 886 C C . PHE A 1 110 ? -12.298 -9.146 -21.024 1.00 95.38 110 PHE A C 1
ATOM 888 O O . PHE A 1 110 ? -11.246 -8.691 -20.575 1.00 95.38 110 PHE A O 1
ATOM 895 N N . PRO A 1 111 ? -12.617 -10.444 -20.865 1.00 95.75 111 PRO A N 1
ATOM 896 C CA . PRO A 1 111 ? -11.776 -11.376 -20.109 1.00 95.75 111 PRO A CA 1
ATOM 897 C C . PRO A 1 111 ? -10.572 -11.900 -20.908 1.00 95.75 111 PRO A C 1
ATOM 899 O O . PRO A 1 111 ? -9.688 -12.548 -20.346 1.00 95.75 111 PRO A O 1
ATOM 902 N N . GLU A 1 112 ? -10.556 -11.689 -22.225 1.00 97.06 112 GLU A N 1
ATOM 903 C CA . GLU A 1 112 ? -9.556 -12.253 -23.128 1.00 97.06 112 GLU A CA 1
ATOM 904 C C . GLU A 1 112 ? -8.137 -11.815 -22.744 1.00 97.06 112 GLU A C 1
ATOM 906 O O . GLU A 1 112 ? -7.855 -10.639 -22.531 1.00 97.06 112 GLU A O 1
ATOM 911 N N . GLY A 1 113 ? -7.233 -12.790 -22.638 1.00 94.88 113 GLY A N 1
ATOM 912 C CA . GLY A 1 113 ? -5.840 -12.550 -22.270 1.00 94.88 113 GLY A CA 1
ATOM 913 C C . GLY A 1 113 ? -5.596 -12.267 -20.785 1.00 94.88 113 GLY A C 1
ATOM 914 O O . GLY A 1 113 ? -4.453 -12.038 -20.408 1.00 94.88 113 GLY A O 1
ATOM 915 N N . ILE A 1 114 ? -6.603 -12.320 -19.908 1.00 96.62 114 ILE A N 1
ATOM 916 C CA . ILE A 1 114 ? -6.419 -12.126 -18.461 1.00 96.62 114 ILE A CA 1
ATOM 917 C C . ILE A 1 114 ? -6.321 -13.489 -17.761 1.00 96.62 114 ILE A C 1
ATOM 919 O O . ILE A 1 114 ? -7.243 -14.299 -17.794 1.00 96.62 114 ILE A O 1
ATOM 923 N N . LEU A 1 115 ? -5.196 -13.742 -17.091 1.00 95.94 115 LEU A N 1
ATOM 924 C CA . LEU A 1 115 ? -4.916 -14.982 -16.351 1.00 95.94 115 LEU A CA 1
ATOM 925 C C . LEU A 1 115 ? -5.277 -14.859 -14.861 1.00 95.94 115 LEU A C 1
ATOM 927 O O . LEU A 1 115 ? -5.738 -15.817 -14.222 1.00 95.94 115 LEU A O 1
ATOM 931 N N . SER A 1 116 ? -5.081 -13.665 -14.296 1.00 96.75 116 SER A N 1
ATOM 932 C CA . SER A 1 116 ? -5.432 -13.354 -12.914 1.00 96.75 116 SER A CA 1
ATOM 933 C C . SER A 1 116 ? -5.927 -11.921 -12.755 1.00 96.75 116 SER A C 1
ATOM 935 O O . SER A 1 116 ? -5.269 -10.985 -13.197 1.00 96.75 116 SER A O 1
ATOM 937 N N . ALA A 1 117 ? -7.071 -11.759 -12.090 1.00 95.75 117 ALA A N 1
ATOM 938 C CA . ALA A 1 117 ? -7.609 -10.479 -11.647 1.00 95.75 117 ALA A CA 1
ATOM 939 C C . ALA A 1 117 ? -8.388 -10.686 -10.338 1.00 95.75 117 ALA A C 1
ATOM 941 O O . ALA A 1 117 ? -9.124 -11.666 -10.205 1.00 95.75 117 ALA A O 1
ATOM 942 N N . TYR A 1 118 ? -8.224 -9.770 -9.379 1.00 92.94 118 TYR A N 1
ATOM 943 C CA . TYR A 1 118 ? -8.955 -9.723 -8.097 1.00 92.94 118 TYR A CA 1
ATOM 944 C C . TYR A 1 118 ? -8.812 -10.949 -7.172 1.00 92.94 118 TYR A C 1
ATOM 946 O O . TYR A 1 118 ? -9.639 -11.136 -6.280 1.00 92.94 118 TYR A O 1
ATOM 954 N N . LYS A 1 119 ? -7.801 -11.797 -7.387 1.00 92.25 119 LYS A N 1
ATOM 955 C CA . LYS A 1 119 ? -7.564 -13.031 -6.610 1.00 92.25 119 LYS A CA 1
ATOM 956 C C . LYS A 1 119 ? -6.110 -13.201 -6.154 1.00 92.25 119 LYS A C 1
ATOM 958 O O . LYS A 1 119 ? -5.738 -14.286 -5.724 1.00 92.25 119 LYS A O 1
ATOM 963 N N . ASP A 1 120 ? -5.303 -12.158 -6.313 1.00 94.75 120 ASP A N 1
ATOM 964 C CA . ASP A 1 120 ? -3.880 -12.118 -5.977 1.00 94.75 120 ASP A CA 1
ATOM 965 C C . ASP A 1 120 ? -3.460 -10.652 -5.752 1.00 94.75 120 ASP A C 1
ATOM 967 O O . ASP A 1 120 ? -4.260 -9.737 -5.981 1.00 94.75 120 ASP A O 1
ATOM 971 N N . ASN A 1 121 ? -2.216 -10.427 -5.338 1.00 93.88 121 ASN A N 1
ATOM 972 C CA . ASN A 1 121 ? -1.664 -9.102 -5.061 1.00 93.88 121 ASN A CA 1
ATOM 973 C C . ASN A 1 121 ? -1.409 -8.271 -6.326 1.00 93.88 121 ASN A C 1
ATOM 975 O O . ASN A 1 121 ? -1.314 -7.050 -6.218 1.00 93.88 121 ASN A O 1
ATOM 979 N N . ALA A 1 122 ? -1.351 -8.903 -7.504 1.00 97.38 122 ALA A N 1
ATOM 980 C CA . ALA A 1 122 ? -1.245 -8.250 -8.807 1.00 97.38 122 ALA A CA 1
ATOM 981 C C . ALA A 1 122 ? -2.162 -8.910 -9.853 1.00 97.38 122 ALA A C 1
ATOM 983 O O . ALA A 1 122 ? -2.573 -10.069 -9.725 1.00 97.38 122 ALA A O 1
ATOM 984 N N . ALA A 1 123 ? -2.470 -8.174 -10.921 1.00 98.00 123 ALA A N 1
ATOM 985 C CA . ALA A 1 123 ? -3.127 -8.740 -12.096 1.00 98.00 123 ALA A CA 1
ATOM 986 C C . ALA A 1 123 ? -2.091 -9.393 -13.021 1.00 98.00 123 ALA A C 1
ATOM 988 O O . ALA A 1 123 ? -0.951 -8.935 -13.098 1.00 98.00 123 ALA A O 1
ATOM 989 N N . VAL A 1 124 ? -2.490 -10.436 -13.752 1.00 98.25 124 VAL A N 1
ATOM 990 C CA . VAL A 1 124 ? -1.631 -11.146 -14.712 1.00 98.25 124 VAL A CA 1
ATOM 991 C C . VAL A 1 124 ? -2.355 -11.283 -16.042 1.00 98.25 124 VAL A C 1
ATOM 993 O O . VAL A 1 124 ? -3.480 -11.783 -16.086 1.00 98.25 124 VAL A O 1
ATOM 996 N N . MET A 1 125 ? -1.687 -10.898 -17.126 1.00 97.50 125 MET A N 1
ATOM 997 C CA . MET A 1 125 ? -2.150 -11.076 -18.498 1.00 97.50 125 MET A CA 1
ATOM 998 C C . MET A 1 125 ? -1.223 -11.999 -19.293 1.00 97.50 125 MET A C 1
ATOM 1000 O O . MET A 1 125 ? -0.019 -12.094 -19.031 1.00 97.50 125 MET A O 1
ATOM 1004 N N . THR A 1 126 ? -1.785 -12.672 -20.291 1.00 97.19 126 THR A N 1
ATOM 1005 C CA . THR A 1 126 ? -1.042 -13.469 -21.261 1.00 97.19 126 THR A CA 1
ATOM 1006 C C . THR A 1 126 ? -0.028 -12.586 -21.972 1.00 97.19 126 THR A C 1
ATOM 1008 O O . THR A 1 126 ? -0.380 -11.555 -22.539 1.00 97.19 126 THR A O 1
ATOM 1011 N N . GLY A 1 127 ? 1.229 -13.009 -21.952 1.00 95.12 127 GLY A N 1
ATOM 1012 C CA . GLY A 1 127 ? 2.253 -12.491 -22.852 1.00 95.12 127 GLY A CA 1
ATOM 1013 C C . GLY A 1 127 ? 2.461 -13.444 -24.025 1.00 95.12 127 GLY A C 1
ATOM 1014 O O . GLY A 1 127 ? 1.497 -13.932 -24.609 1.00 95.12 127 GLY A O 1
ATOM 1015 N N . GLY A 1 128 ? 3.717 -13.735 -24.352 1.00 95.44 128 GLY A N 1
ATOM 1016 C CA . GLY A 1 128 ? 4.067 -14.588 -25.487 1.00 95.44 128 GLY A CA 1
ATOM 1017 C C . GLY A 1 128 ? 5.227 -15.525 -25.186 1.00 95.44 128 GLY A C 1
ATOM 1018 O O . GLY A 1 128 ? 5.839 -15.463 -24.119 1.00 95.44 128 GLY A O 1
ATOM 1019 N N . THR A 1 129 ? 5.534 -16.391 -26.145 1.00 96.94 129 THR A N 1
ATOM 1020 C CA . THR A 1 129 ? 6.703 -17.266 -26.067 1.00 96.94 129 THR A CA 1
ATOM 1021 C C . THR A 1 129 ? 7.977 -16.431 -26.139 1.00 96.94 129 THR A C 1
ATOM 1023 O O . THR A 1 129 ? 8.141 -15.578 -27.014 1.00 96.94 129 THR A O 1
ATOM 1026 N N . GLY A 1 130 ? 8.881 -16.668 -25.200 1.00 96.19 130 GLY A N 1
ATOM 1027 C CA . GLY A 1 130 ? 10.154 -15.979 -25.098 1.00 96.19 130 GLY A CA 1
ATOM 1028 C C . GLY A 1 130 ? 11.206 -16.874 -24.465 1.00 96.19 130 GLY A C 1
ATOM 1029 O O . GLY A 1 130 ? 10.984 -18.059 -24.232 1.00 96.19 130 GLY A O 1
ATOM 1030 N N . LYS A 1 131 ? 12.380 -16.300 -24.203 1.00 97.19 131 LYS A N 1
ATOM 1031 C CA . LYS A 1 131 ? 13.481 -17.016 -23.563 1.00 97.19 131 LYS A CA 1
ATOM 1032 C C . LYS A 1 131 ? 13.910 -16.296 -22.298 1.00 97.19 131 LYS A C 1
ATOM 1034 O O . LYS A 1 131 ? 14.321 -15.138 -22.359 1.00 97.19 131 LYS A O 1
ATOM 1039 N N . TRP A 1 132 ? 13.862 -16.993 -21.174 1.00 95.31 132 TRP A N 1
ATOM 1040 C CA . TRP A 1 132 ? 14.493 -16.552 -19.941 1.00 95.31 132 TRP A CA 1
ATOM 1041 C C . TRP A 1 132 ? 15.996 -16.767 -20.015 1.00 95.31 132 TRP A C 1
ATOM 1043 O O . TRP A 1 132 ? 16.442 -17.840 -20.406 1.00 95.31 132 TRP A O 1
ATOM 1053 N N . PHE A 1 133 ? 16.772 -15.770 -19.606 1.00 96.38 133 PHE A N 1
ATOM 1054 C CA . PHE A 1 133 ? 18.211 -15.903 -19.411 1.00 96.38 133 PHE A CA 1
ATOM 1055 C C . PHE A 1 133 ? 18.498 -15.950 -17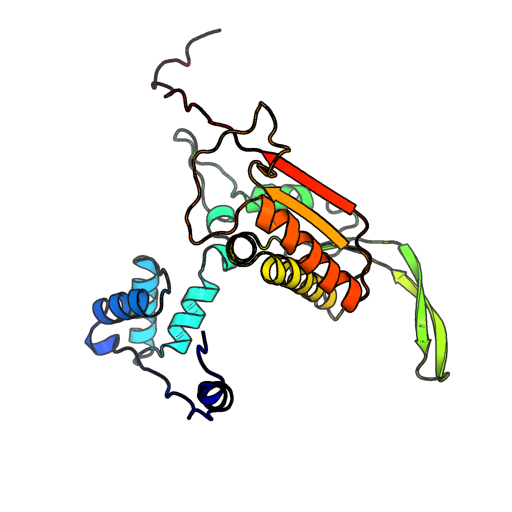.911 1.00 96.38 133 PHE A C 1
ATOM 1057 O O . PHE A 1 133 ? 18.355 -14.942 -17.224 1.00 96.38 133 PHE A O 1
ATOM 1064 N N . MET A 1 134 ? 18.839 -17.129 -17.392 1.00 95.88 134 MET A N 1
ATOM 1065 C CA . MET A 1 134 ? 18.977 -17.371 -15.952 1.00 95.88 134 MET A CA 1
ATOM 1066 C C . MET A 1 134 ? 20.076 -18.408 -15.663 1.00 95.88 134 MET A C 1
ATOM 1068 O O . MET A 1 134 ? 20.473 -19.141 -16.579 1.00 95.88 134 MET A O 1
ATOM 1072 N N . PRO A 1 135 ? 20.620 -18.458 -14.431 1.00 96.81 135 PRO A N 1
ATOM 1073 C CA . PRO A 1 135 ? 21.606 -19.468 -14.064 1.00 96.81 135 PRO A CA 1
ATOM 1074 C C . PRO A 1 135 ? 21.023 -20.884 -14.157 1.00 96.81 135 PRO A C 1
ATOM 1076 O O . PRO A 1 135 ? 19.965 -21.180 -13.609 1.00 96.81 135 PRO A O 1
ATOM 1079 N N . ASP A 1 136 ? 21.756 -21.762 -14.832 1.00 96.62 136 ASP A N 1
ATOM 1080 C CA . ASP A 1 136 ? 21.478 -23.187 -14.980 1.00 96.62 136 ASP A CA 1
ATOM 1081 C C . ASP A 1 136 ? 22.243 -23.949 -13.888 1.00 96.62 136 ASP A C 1
ATOM 1083 O O . ASP A 1 136 ? 23.479 -23.977 -13.879 1.00 96.62 136 ASP A O 1
ATOM 1087 N N . SER A 1 137 ? 21.513 -24.528 -12.931 1.00 94.25 137 SER A N 1
ATOM 1088 C CA . SER A 1 137 ? 22.102 -25.218 -11.776 1.00 94.25 137 SER A CA 1
ATOM 1089 C C . SER A 1 137 ? 22.853 -26.496 -12.159 1.00 94.25 137 SER A C 1
ATOM 1091 O O . SER A 1 137 ? 23.794 -26.874 -11.458 1.00 94.25 137 SER A O 1
ATOM 1093 N N . GLU A 1 138 ? 22.496 -27.134 -13.277 1.00 95.25 138 GLU A N 1
ATOM 1094 C CA . GLU A 1 138 ? 23.159 -28.342 -13.768 1.00 95.25 138 GLU A CA 1
ATOM 1095 C C . GLU A 1 138 ? 24.462 -27.995 -14.492 1.00 95.25 138 GLU A C 1
ATOM 1097 O O . GLU A 1 138 ? 25.511 -28.585 -14.219 1.00 95.25 138 GLU A O 1
ATOM 1102 N N . LYS A 1 139 ? 24.427 -26.994 -15.381 1.00 95.19 139 LYS A N 1
ATOM 1103 C CA . LYS A 1 139 ? 25.599 -26.585 -16.178 1.00 95.19 139 LYS A CA 1
ATOM 1104 C C . LYS A 1 139 ? 26.548 -25.641 -15.452 1.00 95.19 139 LYS A C 1
ATOM 1106 O O . LYS A 1 139 ? 27.679 -25.464 -15.902 1.00 95.19 139 LYS A O 1
ATOM 1111 N N . LYS A 1 140 ? 26.108 -25.029 -14.348 1.00 95.12 140 LYS A N 1
ATOM 1112 C CA . LYS A 1 140 ? 26.846 -23.983 -13.619 1.00 95.12 140 LYS A CA 1
ATOM 1113 C C . LYS A 1 140 ? 27.228 -22.798 -14.523 1.00 95.12 140 LYS A C 1
ATOM 1115 O O . LYS A 1 140 ? 28.292 -22.203 -14.367 1.00 95.12 140 LYS A O 1
ATOM 1120 N N . SER A 1 141 ? 26.360 -22.461 -15.474 1.00 96.94 141 SER A N 1
ATOM 1121 C CA . SER A 1 141 ? 26.511 -21.349 -16.420 1.00 96.94 141 SER A CA 1
ATOM 1122 C C . SER A 1 141 ? 25.165 -20.663 -16.643 1.00 96.94 141 SER A C 1
ATOM 1124 O O . SER A 1 141 ? 24.128 -21.201 -16.271 1.00 96.94 141 SER A O 1
ATOM 1126 N N . TYR A 1 142 ? 25.141 -19.492 -17.277 1.00 98.00 142 TYR A N 1
ATOM 1127 C CA . TYR A 1 142 ? 23.874 -18.928 -17.746 1.00 98.00 142 TYR A CA 1
ATOM 1128 C C . TYR A 1 142 ? 23.387 -19.661 -19.003 1.00 98.00 142 TYR A C 1
ATOM 1130 O O . TYR A 1 142 ? 24.186 -19.953 -19.895 1.00 98.00 142 TYR A O 1
ATOM 1138 N N . SER A 1 143 ? 22.082 -19.924 -19.079 1.00 97.81 143 SER A N 1
ATOM 1139 C CA . SER A 1 143 ? 21.422 -20.592 -20.207 1.00 97.81 143 SER A CA 1
ATOM 1140 C C . SER A 1 143 ? 20.142 -19.851 -20.600 1.00 97.81 143 SER A C 1
ATOM 1142 O O . SER A 1 143 ? 19.568 -19.105 -19.805 1.00 97.81 143 SER A O 1
ATOM 1144 N N . PHE A 1 144 ? 19.684 -20.081 -21.833 1.00 97.44 144 PHE A N 1
ATOM 1145 C CA . PHE A 1 144 ? 18.360 -19.654 -22.283 1.00 97.44 144 PHE A CA 1
ATOM 1146 C C . PHE A 1 144 ? 17.335 -20.777 -22.096 1.00 97.44 144 PHE A C 1
ATOM 1148 O O . PHE A 1 144 ? 17.577 -21.898 -22.544 1.00 97.44 144 PHE A O 1
ATOM 1155 N N . PHE A 1 145 ? 16.183 -20.457 -21.507 1.00 96.44 145 PHE A N 1
ATOM 1156 C CA . PHE A 1 145 ? 15.057 -21.370 -21.295 1.00 96.44 145 PHE A CA 1
ATOM 1157 C C . PHE A 1 145 ? 13.823 -20.827 -22.007 1.00 96.44 145 PHE A C 1
ATOM 1159 O O . PHE A 1 145 ? 13.397 -19.709 -21.725 1.00 96.44 145 PHE A O 1
ATOM 1166 N N . GLU A 1 146 ? 13.283 -21.584 -22.957 1.00 97.31 146 GLU A N 1
ATOM 1167 C CA . GLU A 1 146 ? 12.075 -21.195 -23.687 1.00 97.31 146 GLU A CA 1
ATOM 1168 C C . GLU A 1 146 ? 10.832 -21.447 -22.833 1.00 97.31 146 GLU A C 1
ATOM 1170 O O . GLU A 1 146 ? 10.672 -22.534 -22.283 1.00 97.31 146 GLU A O 1
ATOM 1175 N N . ASP A 1 147 ? 9.979 -20.432 -22.703 1.00 96.38 147 ASP A N 1
ATOM 1176 C CA . ASP A 1 147 ? 8.750 -20.499 -21.914 1.00 96.38 147 ASP A CA 1
ATOM 1177 C C . ASP A 1 147 ? 7.737 -19.442 -22.391 1.00 96.38 147 ASP A C 1
ATOM 1179 O O . ASP A 1 147 ? 8.069 -18.518 -23.144 1.00 96.38 147 ASP A O 1
ATOM 1183 N N . ASN A 1 148 ? 6.496 -19.546 -21.926 1.00 95.75 148 ASN A N 1
ATOM 1184 C CA . ASN A 1 148 ? 5.500 -18.495 -22.056 1.00 95.75 148 ASN A CA 1
ATOM 1185 C C . ASN A 1 148 ? 5.730 -17.427 -20.981 1.00 95.75 148 ASN A C 1
ATOM 1187 O O . ASN A 1 148 ? 5.459 -17.626 -19.799 1.00 95.75 148 ASN A O 1
ATOM 1191 N N . ILE A 1 149 ? 6.200 -16.256 -21.401 1.00 96.12 149 ILE A N 1
ATOM 1192 C CA . ILE A 1 149 ? 6.487 -15.136 -20.507 1.00 96.12 149 ILE A CA 1
ATOM 1193 C C . ILE A 1 149 ? 5.238 -14.265 -20.412 1.00 96.12 149 ILE A C 1
ATOM 1195 O O . ILE A 1 149 ? 4.918 -13.505 -21.326 1.00 96.12 149 ILE A O 1
ATOM 1199 N N . HIS A 1 150 ? 4.510 -14.396 -19.308 1.00 97.56 150 HIS A N 1
ATOM 1200 C CA . HIS A 1 150 ? 3.339 -13.576 -18.994 1.00 97.56 150 HIS A CA 1
ATOM 1201 C C . HIS A 1 150 ? 3.735 -12.232 -18.368 1.00 97.56 150 HIS A C 1
ATOM 1203 O O . HIS A 1 150 ? 4.874 -12.044 -17.943 1.00 97.56 150 HIS A O 1
ATOM 1209 N N . SER A 1 151 ? 2.802 -11.279 -18.333 1.00 96.88 151 SER A N 1
ATOM 1210 C CA . SER A 1 151 ? 3.033 -9.951 -17.750 1.00 96.88 151 SER A CA 1
ATOM 1211 C C . SER A 1 151 ? 2.154 -9.748 -16.528 1.00 96.88 151 SER A C 1
ATOM 1213 O O . SER A 1 151 ? 0.944 -9.956 -16.602 1.00 96.88 151 SER A O 1
ATOM 1215 N N . MET A 1 152 ? 2.758 -9.317 -15.426 1.00 97.44 152 MET A N 1
ATOM 1216 C CA . MET A 1 152 ? 2.035 -8.861 -14.242 1.00 97.44 152 MET A CA 1
ATOM 1217 C C . MET A 1 152 ? 2.024 -7.337 -14.164 1.00 97.44 152 MET A C 1
ATOM 1219 O O . MET A 1 152 ? 2.897 -6.681 -14.734 1.00 97.44 152 MET A O 1
ATOM 1223 N N . MET A 1 153 ? 1.032 -6.787 -13.470 1.00 97.88 153 MET A N 1
ATOM 1224 C CA . MET A 1 153 ? 0.923 -5.352 -13.227 1.00 97.88 153 MET A CA 1
ATOM 1225 C C . MET A 1 153 ? 0.248 -5.065 -11.887 1.00 97.88 153 MET A C 1
ATOM 1227 O O . MET A 1 153 ? -0.786 -5.656 -11.552 1.00 97.88 153 MET A O 1
ATOM 1231 N N . LYS A 1 154 ? 0.825 -4.119 -11.149 1.00 98.25 154 LYS A N 1
ATOM 1232 C CA . LYS A 1 154 ? 0.299 -3.563 -9.906 1.00 98.25 154 LYS A CA 1
ATOM 1233 C C . LYS A 1 154 ? 0.682 -2.081 -9.833 1.00 98.25 154 LYS A C 1
ATOM 1235 O O . LYS A 1 154 ? 1.624 -1.626 -10.474 1.00 98.25 154 LYS A O 1
ATOM 1240 N N . VAL A 1 155 ? -0.137 -1.310 -9.127 1.00 98.19 155 VAL A N 1
ATOM 1241 C CA . VAL A 1 155 ? 0.132 0.081 -8.763 1.00 98.19 155 VAL A CA 1
ATOM 1242 C C . VAL A 1 155 ? -0.364 0.258 -7.336 1.00 98.19 155 VAL A C 1
ATOM 1244 O O . VAL A 1 155 ? -1.479 -0.159 -7.018 1.00 98.19 155 VAL A O 1
ATOM 1247 N N . GLU A 1 156 ? 0.453 0.881 -6.494 1.00 96.56 156 GLU A N 1
ATOM 1248 C CA . GLU A 1 156 ? 0.094 1.258 -5.127 1.00 96.56 156 GLU A CA 1
ATOM 1249 C C . GLU A 1 156 ? 0.276 2.760 -4.908 1.00 96.56 156 GLU A C 1
ATOM 1251 O O . GLU A 1 156 ? 0.869 3.470 -5.722 1.00 96.56 156 GLU A O 1
ATOM 1256 N N . THR A 1 157 ? -0.243 3.258 -3.787 1.00 97.81 157 THR A N 1
ATOM 1257 C CA . THR A 1 157 ? -0.016 4.636 -3.344 1.00 97.81 157 THR A CA 1
ATOM 1258 C C . THR A 1 157 ? 0.472 4.636 -1.900 1.00 97.81 157 THR A C 1
ATOM 1260 O O . THR A 1 157 ? 0.126 3.749 -1.122 1.00 97.81 157 THR A O 1
ATOM 1263 N N . HIS A 1 158 ? 1.264 5.639 -1.512 1.00 98.00 158 HIS A N 1
ATOM 1264 C CA . HIS A 1 158 ? 1.764 5.761 -0.137 1.00 98.00 158 HIS A CA 1
ATOM 1265 C C . HIS A 1 158 ? 1.608 7.182 0.415 1.00 98.00 158 HIS A C 1
ATOM 1267 O O . HIS A 1 158 ? 2.533 7.803 0.937 1.00 98.00 158 HIS A O 1
ATOM 1273 N N . ASN A 1 159 ? 0.393 7.709 0.271 1.00 97.19 159 ASN A N 1
ATOM 1274 C CA . ASN A 1 159 ? 0.084 9.131 0.426 1.00 97.19 159 ASN A CA 1
ATOM 1275 C C . ASN A 1 159 ? 0.325 9.655 1.849 1.00 97.19 159 ASN A C 1
ATOM 1277 O O . ASN A 1 159 ? 1.071 10.614 2.038 1.00 97.19 159 ASN A O 1
ATOM 1281 N N . HIS A 1 160 ? -0.295 9.028 2.856 1.00 95.88 160 HIS A N 1
ATOM 1282 C CA . HIS A 1 160 ? -0.221 9.506 4.238 1.00 95.88 160 HIS A CA 1
ATOM 1283 C C . HIS A 1 160 ? 1.214 9.472 4.798 1.00 95.88 160 HIS A C 1
ATOM 1285 O O . HIS A 1 160 ? 1.663 10.508 5.287 1.00 95.88 160 HIS A O 1
ATOM 1291 N N . PRO A 1 161 ? 1.985 8.369 4.679 1.00 97.12 161 PRO A N 1
ATOM 1292 C CA . PRO A 1 161 ? 3.380 8.356 5.122 1.00 97.12 161 PRO A CA 1
ATOM 1293 C C . PRO A 1 161 ? 4.245 9.391 4.397 1.00 97.12 161 PRO A C 1
ATOM 1295 O O . PRO A 1 161 ? 5.031 10.077 5.044 1.00 97.12 161 PRO A O 1
ATOM 1298 N N . THR A 1 162 ? 4.047 9.571 3.085 1.00 98.25 162 THR A N 1
ATOM 1299 C CA . THR A 1 162 ? 4.795 10.557 2.286 1.00 98.25 162 THR A CA 1
ATOM 1300 C C . THR A 1 162 ? 4.502 11.992 2.725 1.00 98.25 162 THR A C 1
ATOM 1302 O O . THR A 1 162 ? 5.396 12.832 2.721 1.00 98.25 162 THR A O 1
ATOM 1305 N N . ALA A 1 163 ? 3.275 12.282 3.169 1.00 97.88 163 ALA A N 1
ATOM 1306 C CA . ALA A 1 163 ? 2.937 13.585 3.733 1.00 97.88 163 ALA A CA 1
ATOM 1307 C C . ALA A 1 163 ? 3.642 13.860 5.074 1.00 97.88 163 ALA A C 1
ATOM 1309 O O . ALA A 1 163 ? 3.826 15.023 5.417 1.00 97.88 163 ALA A O 1
ATOM 1310 N N . ILE A 1 164 ? 4.036 12.832 5.835 1.00 97.75 164 ILE A N 1
ATOM 1311 C CA . ILE A 1 164 ? 4.740 12.983 7.122 1.00 97.75 164 ILE A CA 1
ATOM 1312 C C . ILE A 1 164 ? 6.261 12.973 6.935 1.00 97.75 164 ILE A C 1
ATOM 1314 O O . ILE A 1 164 ? 6.955 13.839 7.459 1.00 97.75 164 ILE A O 1
ATOM 1318 N N . SER A 1 165 ? 6.786 12.000 6.192 1.00 98.00 165 SER A N 1
ATOM 1319 C CA . SER A 1 165 ? 8.214 11.835 5.928 1.00 98.00 165 SER A CA 1
ATOM 1320 C C . SER A 1 165 ? 8.403 11.378 4.477 1.00 98.00 165 SER A C 1
ATOM 1322 O O . SER A 1 165 ? 8.276 10.184 4.186 1.00 98.00 165 SER A O 1
ATOM 1324 N N . PRO A 1 166 ? 8.658 12.313 3.541 1.00 98.50 166 PRO A N 1
ATOM 1325 C CA . PRO A 1 166 ? 8.535 12.012 2.119 1.00 98.50 166 PRO A CA 1
ATOM 1326 C C . PRO A 1 166 ? 9.530 10.976 1.602 1.00 98.50 166 PRO A C 1
ATOM 1328 O O . PRO A 1 166 ? 9.127 10.098 0.845 1.00 98.50 166 PRO A O 1
ATOM 1331 N N . PHE A 1 167 ? 10.797 11.035 2.029 1.00 98.75 167 PHE A N 1
ATOM 1332 C CA . PHE A 1 167 ? 11.821 10.083 1.591 1.00 98.75 167 PHE A CA 1
ATOM 1333 C C . PHE A 1 167 ? 11.438 8.631 1.926 1.00 98.75 167 PHE A C 1
ATOM 1335 O O . PHE A 1 167 ? 11.252 7.839 0.997 1.00 98.75 167 PHE A O 1
ATOM 1342 N N . PRO A 1 168 ? 11.270 8.239 3.210 1.00 98.31 168 PRO A N 1
ATOM 1343 C CA . PRO A 1 168 ? 10.917 6.863 3.527 1.00 98.31 168 PRO A CA 1
ATOM 1344 C C . PRO A 1 168 ? 9.510 6.514 3.037 1.00 98.31 168 PRO A C 1
ATOM 1346 O O . PRO A 1 168 ? 9.312 5.384 2.614 1.00 98.31 168 PRO A O 1
ATOM 1349 N N . GLY A 1 169 ? 8.563 7.461 3.013 1.00 98.44 169 GLY A N 1
ATOM 1350 C CA . GLY A 1 169 ? 7.221 7.228 2.475 1.00 98.44 169 GLY A CA 1
ATOM 1351 C C . GLY A 1 169 ? 7.230 6.833 0.993 1.00 98.44 169 GLY A C 1
ATOM 1352 O O . GLY A 1 169 ? 6.624 5.839 0.605 1.00 98.44 169 GLY A O 1
ATOM 1353 N N . ALA A 1 170 ? 7.970 7.543 0.147 1.00 98.56 170 ALA A N 1
ATOM 1354 C CA . ALA A 1 170 ? 8.086 7.165 -1.257 1.00 98.56 170 ALA A CA 1
ATOM 1355 C C . ALA A 1 170 ? 8.896 5.869 -1.444 1.00 98.56 170 ALA A C 1
ATOM 1357 O O . ALA A 1 170 ? 8.510 5.013 -2.240 1.00 98.56 170 ALA A O 1
ATOM 1358 N N . ALA A 1 171 ? 9.982 5.691 -0.680 1.00 98.56 171 ALA A N 1
ATOM 1359 C CA . ALA A 1 171 ? 10.824 4.497 -0.748 1.00 98.56 171 ALA A CA 1
ATOM 1360 C C . ALA A 1 171 ? 10.051 3.219 -0.385 1.00 98.56 171 ALA A C 1
ATOM 1362 O O . ALA A 1 171 ? 10.078 2.240 -1.131 1.00 98.56 171 ALA A O 1
ATOM 1363 N N . THR A 1 172 ? 9.320 3.220 0.736 1.00 98.25 172 THR A N 1
ATOM 1364 C CA . THR A 1 172 ? 8.517 2.061 1.152 1.00 98.25 172 THR A CA 1
ATOM 1365 C C . THR A 1 172 ? 7.276 1.875 0.292 1.00 98.25 172 THR A C 1
ATOM 1367 O O . THR A 1 172 ? 6.798 0.748 0.210 1.00 98.25 172 THR A O 1
ATOM 1370 N N . GLY A 1 173 ? 6.794 2.929 -0.378 1.00 98.12 173 GLY A N 1
ATOM 1371 C CA . GLY A 1 173 ? 5.788 2.827 -1.434 1.00 98.12 173 GLY A CA 1
ATOM 1372 C C . GLY A 1 173 ? 6.270 1.951 -2.593 1.00 98.12 173 GLY A C 1
ATOM 1373 O O . GLY A 1 173 ? 5.645 0.932 -2.880 1.00 98.12 173 GLY A O 1
ATOM 1374 N N . SER A 1 174 ? 7.427 2.275 -3.189 1.00 98.19 174 SER A N 1
ATOM 1375 C CA . SER A 1 174 ? 8.055 1.417 -4.211 1.00 98.19 174 SER A CA 1
ATOM 1376 C C . SER A 1 174 ? 8.344 0.016 -3.670 1.00 98.19 174 SER A C 1
ATOM 1378 O O . SER A 1 174 ? 8.046 -0.984 -4.316 1.00 98.19 174 SER A O 1
ATOM 1380 N N . GLY A 1 175 ? 8.901 -0.078 -2.462 1.00 98.00 175 GLY A N 1
ATOM 1381 C CA . GLY A 1 175 ? 9.260 -1.363 -1.871 1.00 98.00 175 GLY A CA 1
ATOM 1382 C C . GLY A 1 175 ? 8.073 -2.264 -1.540 1.00 98.00 175 GLY A C 1
ATOM 1383 O O . GLY A 1 175 ? 8.215 -3.482 -1.597 1.00 98.00 175 GLY A O 1
ATOM 1384 N N . GLY A 1 176 ? 6.924 -1.698 -1.167 1.00 97.88 176 GLY A N 1
ATOM 1385 C CA . GLY A 1 176 ? 5.675 -2.435 -0.968 1.00 97.88 176 GLY A CA 1
ATOM 1386 C C . GLY A 1 176 ? 5.177 -3.044 -2.269 1.00 97.88 176 GLY A C 1
ATOM 1387 O O . GLY A 1 176 ? 5.014 -4.258 -2.352 1.00 97.88 176 GLY A O 1
ATOM 1388 N N . GLU A 1 177 ? 5.073 -2.214 -3.301 1.00 98.50 177 GLU A N 1
ATOM 1389 C CA . GLU A 1 177 ? 4.600 -2.617 -4.624 1.00 98.50 177 GLU A CA 1
ATOM 1390 C C . GLU A 1 177 ? 5.509 -3.683 -5.267 1.00 98.50 177 GLU A C 1
ATOM 1392 O O . GLU A 1 177 ? 5.026 -4.708 -5.744 1.00 98.50 177 GLU A O 1
ATOM 1397 N N . ILE A 1 178 ? 6.836 -3.538 -5.162 1.00 98.56 178 ILE A N 1
ATOM 1398 C CA . ILE A 1 178 ? 7.803 -4.553 -5.620 1.00 98.56 178 ILE A CA 1
ATOM 1399 C C . ILE A 1 178 ? 7.589 -5.910 -4.922 1.00 98.56 178 ILE A C 1
ATOM 1401 O O . ILE A 1 178 ? 7.769 -6.960 -5.547 1.00 98.56 178 ILE A O 1
ATOM 1405 N N . ARG A 1 179 ? 7.215 -5.925 -3.632 1.00 98.50 179 ARG A N 1
ATOM 1406 C CA . ARG A 1 179 ? 6.930 -7.182 -2.916 1.00 98.50 179 ARG A CA 1
ATOM 1407 C C . ARG A 1 179 ? 5.654 -7.842 -3.417 1.00 98.50 179 ARG A C 1
ATOM 1409 O O . ARG A 1 179 ? 5.630 -9.067 -3.495 1.00 98.50 179 ARG A O 1
ATOM 1416 N N . ASP A 1 180 ? 4.636 -7.069 -3.773 1.00 98.19 180 ASP A N 1
ATOM 1417 C CA . ASP A 1 180 ? 3.407 -7.610 -4.354 1.00 98.19 180 ASP A CA 1
ATOM 1418 C C . ASP A 1 180 ? 3.653 -8.261 -5.710 1.00 98.19 180 ASP A C 1
ATOM 1420 O O . ASP A 1 180 ? 3.178 -9.371 -5.962 1.00 98.19 180 ASP A O 1
ATOM 1424 N N . GLU A 1 181 ? 4.454 -7.614 -6.559 1.00 98.31 181 GLU A N 1
ATOM 1425 C CA . GLU A 1 181 ? 4.915 -8.203 -7.813 1.00 98.31 181 GLU A CA 1
ATOM 1426 C C . GLU A 1 181 ? 5.659 -9.519 -7.550 1.00 98.31 181 GLU A C 1
ATOM 1428 O O . GLU A 1 181 ? 5.287 -10.566 -8.077 1.00 98.31 181 GLU A O 1
ATOM 1433 N N . ALA A 1 182 ? 6.670 -9.512 -6.677 1.00 97.62 182 ALA A N 1
ATOM 1434 C CA . ALA A 1 182 ? 7.462 -10.706 -6.386 1.00 97.62 182 ALA A CA 1
ATOM 1435 C C . ALA A 1 182 ? 6.641 -11.852 -5.761 1.00 97.62 182 ALA A C 1
ATOM 1437 O O . ALA A 1 182 ? 6.943 -13.022 -6.002 1.00 97.62 182 ALA A O 1
ATOM 1438 N N . ALA A 1 183 ? 5.607 -11.528 -4.980 1.00 97.94 183 ALA A N 1
ATOM 1439 C CA . ALA A 1 183 ? 4.734 -12.488 -4.306 1.00 97.94 183 ALA A CA 1
ATOM 1440 C C . ALA A 1 183 ? 3.572 -12.999 -5.175 1.00 97.94 183 ALA A C 1
ATOM 1442 O O . ALA A 1 183 ? 2.835 -13.875 -4.728 1.00 97.94 183 ALA A O 1
ATOM 1443 N N . THR A 1 184 ? 3.410 -12.496 -6.402 1.00 98.12 184 THR A N 1
ATOM 1444 C CA . THR A 1 184 ? 2.329 -12.926 -7.298 1.00 98.12 184 THR A CA 1
ATOM 1445 C C . THR A 1 184 ? 2.457 -14.416 -7.640 1.00 98.12 184 THR A C 1
ATOM 1447 O O . THR A 1 184 ? 3.520 -14.910 -8.038 1.00 98.12 184 THR A O 1
ATOM 1450 N N . GLY A 1 185 ? 1.359 -15.161 -7.504 1.00 96.88 185 GLY A N 1
ATOM 1451 C CA . GLY A 1 185 ? 1.297 -16.597 -7.747 1.00 96.88 185 GLY A CA 1
ATOM 1452 C C . GLY A 1 185 ? 2.203 -17.404 -6.813 1.00 96.88 185 GLY A C 1
ATOM 1453 O O . GLY A 1 185 ? 1.933 -17.562 -5.628 1.00 96.88 185 GLY A O 1
ATOM 1454 N N . ARG A 1 186 ? 3.259 -18.003 -7.371 1.00 97.00 186 ARG A N 1
ATOM 1455 C CA . ARG A 1 186 ? 4.246 -18.818 -6.630 1.00 97.00 186 ARG A CA 1
ATOM 1456 C C . ARG A 1 186 ? 5.647 -18.205 -6.675 1.00 97.00 186 ARG A C 1
ATOM 1458 O O . ARG A 1 186 ? 6.632 -18.919 -6.495 1.00 97.00 186 ARG A O 1
ATOM 1465 N N . GLY A 1 187 ? 5.717 -16.906 -6.944 1.00 96.06 187 GLY A N 1
ATOM 1466 C CA . GLY A 1 187 ? 6.944 -16.182 -7.229 1.00 96.06 187 GLY A CA 1
ATOM 1467 C C . GLY A 1 187 ? 6.933 -15.648 -8.656 1.00 96.06 187 GLY A C 1
ATOM 1468 O O . GLY A 1 187 ? 6.723 -16.401 -9.609 1.00 96.06 187 GLY A O 1
ATOM 1469 N N . ALA A 1 188 ? 7.192 -14.354 -8.792 1.00 96.12 188 ALA A N 1
ATOM 1470 C CA . ALA A 1 188 ? 7.374 -13.683 -10.071 1.00 96.12 188 ALA A CA 1
ATOM 1471 C C . ALA A 1 188 ? 8.545 -12.689 -9.994 1.00 96.12 188 ALA A C 1
ATOM 1473 O O . ALA A 1 188 ? 9.142 -12.481 -8.938 1.00 96.12 188 ALA A O 1
ATOM 1474 N N . THR A 1 189 ? 8.921 -12.102 -11.131 1.00 96.44 189 THR A N 1
ATOM 1475 C CA . THR A 1 189 ? 10.090 -11.215 -11.225 1.00 96.44 189 THR A CA 1
ATOM 1476 C C . THR A 1 189 ? 9.673 -9.793 -11.610 1.00 96.44 189 THR A C 1
ATOM 1478 O O . THR A 1 189 ? 9.259 -9.586 -12.756 1.00 96.44 189 THR A O 1
ATOM 1481 N N . PRO A 1 190 ? 9.798 -8.813 -10.692 1.00 97.81 190 PRO A N 1
ATOM 1482 C CA . PRO A 1 190 ? 9.672 -7.388 -10.995 1.00 97.81 190 PRO A CA 1
ATOM 1483 C C . PRO A 1 190 ? 10.557 -6.976 -12.174 1.00 97.81 190 PRO A C 1
ATOM 1485 O O . PRO A 1 190 ? 11.708 -7.407 -12.262 1.00 97.81 190 PRO A O 1
ATOM 1488 N N . LYS A 1 191 ? 10.042 -6.140 -13.085 1.00 97.25 191 LYS A N 1
ATOM 1489 C CA . LYS A 1 191 ? 10.758 -5.804 -14.334 1.00 97.25 191 LYS A CA 1
ATOM 1490 C C . LYS A 1 191 ? 10.948 -4.315 -14.588 1.00 97.25 191 LYS A C 1
ATOM 1492 O O . LYS A 1 191 ? 12.048 -3.911 -14.945 1.00 97.25 191 LYS A O 1
ATOM 1497 N N . ALA A 1 192 ? 9.898 -3.509 -14.471 1.00 98.31 192 ALA A N 1
ATOM 1498 C CA . ALA A 1 192 ? 9.970 -2.076 -14.748 1.00 98.31 192 ALA A CA 1
ATOM 1499 C C . ALA A 1 192 ? 8.915 -1.320 -13.944 1.00 98.31 192 ALA A C 1
ATOM 1501 O O . ALA A 1 192 ? 7.807 -1.814 -13.762 1.00 98.31 192 ALA A O 1
ATOM 1502 N N . GLY A 1 193 ? 9.292 -0.173 -13.386 1.00 98.19 193 GLY A N 1
ATOM 1503 C CA . GLY A 1 193 ? 8.458 0.664 -12.524 1.00 98.19 193 GLY A CA 1
ATOM 1504 C C . GLY A 1 193 ? 7.899 1.890 -13.227 1.00 98.19 193 GLY A C 1
ATOM 1505 O O . GLY A 1 193 ? 8.379 2.290 -14.295 1.00 98.19 193 GLY A O 1
ATOM 1506 N N . LEU A 1 194 ? 6.900 2.487 -12.580 1.00 98.50 194 LEU A N 1
ATOM 1507 C CA . LEU A 1 194 ? 6.454 3.848 -12.843 1.00 98.50 194 LEU A CA 1
ATOM 1508 C C . LEU A 1 194 ? 6.348 4.635 -11.532 1.00 98.50 194 LEU A C 1
ATOM 1510 O O . LEU A 1 194 ? 6.208 4.051 -10.459 1.00 98.50 194 LEU A O 1
ATOM 1514 N N . THR A 1 195 ? 6.399 5.965 -11.594 1.00 98.38 195 THR A N 1
ATOM 1515 C CA . THR A 1 195 ? 6.245 6.816 -10.400 1.00 98.38 195 THR A CA 1
ATOM 1516 C C . THR A 1 195 ? 5.339 8.012 -10.660 1.00 98.38 195 THR A C 1
ATOM 1518 O O . THR A 1 195 ? 5.472 8.690 -11.675 1.00 98.38 195 THR A O 1
ATOM 1521 N N . GLY A 1 196 ? 4.430 8.291 -9.726 1.00 98.50 196 GLY A N 1
ATOM 1522 C CA . GLY A 1 196 ? 3.481 9.397 -9.807 1.00 98.50 196 GLY A CA 1
ATOM 1523 C C . GLY A 1 196 ? 3.526 10.285 -8.571 1.00 98.50 196 GLY A C 1
ATOM 1524 O O . GLY A 1 196 ? 3.506 9.768 -7.456 1.00 98.50 196 GLY A O 1
ATOM 1525 N N . PHE A 1 197 ? 3.533 11.605 -8.758 1.00 98.62 197 PHE A N 1
ATOM 1526 C CA . PHE A 1 197 ? 3.369 12.571 -7.669 1.00 98.62 197 PHE A CA 1
ATOM 1527 C C . PHE A 1 197 ? 2.296 13.602 -8.010 1.00 98.62 197 PHE A C 1
ATOM 1529 O O . PHE A 1 197 ? 2.336 14.225 -9.069 1.00 98.62 197 PHE A O 1
ATOM 1536 N N . VAL A 1 198 ? 1.373 13.820 -7.072 1.00 98.19 198 VAL A N 1
ATOM 1537 C CA . VAL A 1 198 ? 0.428 14.942 -7.100 1.00 98.19 198 VAL A CA 1
ATOM 1538 C C . VAL A 1 198 ? 0.586 15.723 -5.809 1.00 98.19 198 VAL A C 1
ATOM 1540 O O . VAL A 1 198 ? 0.408 15.175 -4.721 1.00 98.19 198 VAL A O 1
ATOM 1543 N N . VAL A 1 199 ? 0.926 17.003 -5.914 1.00 97.12 199 VAL A N 1
ATOM 1544 C CA . VAL A 1 199 ? 1.140 17.878 -4.755 1.00 97.12 199 VAL A CA 1
ATOM 1545 C C . VAL A 1 199 ? 0.428 19.217 -4.931 1.00 97.12 199 VAL A C 1
ATOM 1547 O O . VAL A 1 199 ? -0.058 19.567 -6.003 1.00 97.12 199 VAL A O 1
ATOM 1550 N N . SER A 1 200 ? 0.352 19.994 -3.854 1.00 95.44 200 SER A N 1
ATOM 1551 C CA . SER A 1 200 ? -0.028 21.405 -3.941 1.00 95.44 200 SER A CA 1
ATOM 1552 C C . SER A 1 200 ? 1.067 22.237 -4.631 1.00 95.44 200 SER A C 1
ATOM 1554 O O . SER A 1 200 ? 2.125 21.733 -4.993 1.00 95.44 200 SER A O 1
ATOM 1556 N N . HIS A 1 201 ? 0.822 23.538 -4.811 1.00 95.12 201 HIS A N 1
ATOM 1557 C CA . HIS A 1 201 ? 1.833 24.482 -5.300 1.00 95.12 201 HIS A CA 1
ATOM 1558 C C . HIS A 1 201 ? 3.162 24.367 -4.549 1.00 95.12 201 HIS A C 1
ATOM 1560 O O . HIS A 1 201 ? 3.171 24.337 -3.313 1.00 95.12 201 HIS A O 1
ATOM 1566 N N . LEU A 1 202 ? 4.258 24.333 -5.309 1.00 94.69 202 LEU A N 1
ATOM 1567 C CA . LEU A 1 202 ? 5.606 24.142 -4.786 1.00 94.69 202 LEU A CA 1
ATOM 1568 C C . LEU A 1 202 ? 6.056 25.358 -3.979 1.00 94.69 202 LEU A C 1
ATOM 1570 O O . LEU A 1 202 ? 6.638 25.176 -2.916 1.00 94.69 202 LEU A O 1
ATOM 1574 N N . GLN A 1 203 ? 5.733 26.571 -4.444 1.00 92.38 203 GLN A N 1
ATOM 1575 C CA . GLN A 1 203 ? 6.168 27.833 -3.835 1.00 92.38 203 GLN A CA 1
ATOM 1576 C C . GLN A 1 203 ? 7.690 27.865 -3.625 1.00 92.38 203 GLN A C 1
ATOM 1578 O O . GLN A 1 203 ? 8.177 28.103 -2.521 1.00 92.38 203 GLN A O 1
ATOM 1583 N N . ILE A 1 204 ? 8.437 27.589 -4.699 1.00 94.94 204 ILE A N 1
ATOM 1584 C CA . ILE A 1 204 ? 9.904 27.570 -4.680 1.00 94.94 204 ILE A CA 1
ATOM 1585 C C . ILE A 1 204 ? 10.415 28.977 -4.307 1.00 94.94 204 ILE A C 1
ATOM 1587 O O . ILE A 1 204 ? 10.009 29.946 -4.960 1.00 94.94 204 ILE A O 1
ATOM 1591 N N . PRO A 1 205 ? 11.296 29.117 -3.294 1.00 93.19 205 PRO A N 1
ATOM 1592 C CA . PRO A 1 205 ? 11.899 30.397 -2.932 1.00 93.19 205 PRO A CA 1
ATOM 1593 C C . PRO A 1 205 ? 12.534 31.079 -4.143 1.00 93.19 205 PRO A C 1
ATOM 1595 O O . PRO A 1 205 ? 13.189 30.427 -4.952 1.00 93.19 205 PRO A O 1
ATOM 1598 N N . ASP A 1 206 ? 12.290 32.381 -4.286 1.00 94.81 206 ASP A N 1
ATOM 1599 C CA . ASP A 1 206 ? 12.768 33.210 -5.402 1.00 94.81 206 ASP A CA 1
ATOM 1600 C C . ASP A 1 206 ? 12.294 32.773 -6.808 1.00 94.81 206 ASP A C 1
ATOM 1602 O O . ASP A 1 206 ? 12.722 33.337 -7.816 1.00 94.81 206 ASP A O 1
ATOM 1606 N N . PHE A 1 207 ? 11.363 31.813 -6.899 1.00 95.69 207 PHE A N 1
ATOM 1607 C CA . PHE A 1 207 ? 10.791 31.316 -8.157 1.00 95.69 207 PHE A CA 1
ATOM 1608 C C . PHE A 1 207 ? 9.276 31.042 -8.070 1.00 95.69 207 PHE A C 1
ATOM 1610 O O . PHE A 1 207 ? 8.717 30.206 -8.786 1.00 95.69 207 PHE A O 1
ATOM 1617 N N . THR A 1 208 ? 8.581 31.764 -7.193 1.00 94.12 208 THR A N 1
ATOM 1618 C CA . THR A 1 208 ? 7.125 31.658 -7.048 1.00 94.12 208 THR A CA 1
ATOM 1619 C C . THR A 1 208 ? 6.406 32.111 -8.314 1.00 94.12 208 THR A C 1
ATOM 1621 O O . THR A 1 208 ? 6.723 33.165 -8.871 1.00 94.12 208 THR A O 1
ATOM 1624 N N . GLN A 1 209 ? 5.395 31.360 -8.739 1.00 94.06 209 GLN A N 1
ATOM 1625 C CA . GLN A 1 209 ? 4.612 31.687 -9.929 1.00 94.06 209 GLN A CA 1
ATOM 1626 C C . GLN A 1 209 ? 3.384 32.534 -9.582 1.00 94.06 209 GLN A C 1
ATOM 1628 O O . GLN A 1 209 ? 2.831 32.437 -8.488 1.00 94.06 209 GLN A O 1
ATOM 1633 N N . SER A 1 210 ? 2.896 33.341 -10.529 1.00 93.75 210 SER A N 1
ATOM 1634 C CA . SER A 1 210 ? 1.799 34.296 -10.284 1.00 93.75 210 SER A CA 1
ATOM 1635 C C . SER A 1 210 ? 0.467 33.646 -9.886 1.00 93.75 210 SER A C 1
ATOM 1637 O O . SER A 1 210 ? -0.405 34.311 -9.326 1.00 93.75 210 SER A O 1
ATOM 1639 N N . TRP A 1 211 ? 0.284 32.360 -10.195 1.00 90.62 211 TRP A N 1
ATOM 1640 C CA . TRP A 1 211 ? -0.895 31.583 -9.808 1.00 90.62 211 TRP A CA 1
ATOM 1641 C C . TRP A 1 211 ? -0.767 30.929 -8.428 1.00 90.62 211 TRP A C 1
ATOM 1643 O O . TRP A 1 211 ? -1.776 30.483 -7.881 1.00 90.62 211 TRP A O 1
ATOM 1653 N N . GLU A 1 212 ? 0.434 30.871 -7.846 1.00 91.38 212 GLU A N 1
ATOM 1654 C CA . GLU A 1 212 ? 0.648 30.214 -6.562 1.00 91.38 212 GLU A CA 1
ATOM 1655 C C . GLU A 1 212 ? 0.120 31.074 -5.411 1.00 91.38 212 GLU A C 1
ATOM 1657 O O . GLU A 1 212 ? 0.549 32.205 -5.187 1.00 91.38 212 GLU A O 1
ATOM 1662 N N . LYS A 1 213 ? -0.830 30.521 -4.650 1.00 84.62 213 LYS A N 1
ATOM 1663 C CA . LYS A 1 213 ? -1.384 31.152 -3.446 1.00 84.62 213 LYS A CA 1
ATOM 1664 C C . LYS A 1 213 ? -1.091 30.319 -2.205 1.00 84.62 213 LYS A C 1
ATOM 1666 O O . LYS A 1 213 ? -1.383 29.120 -2.166 1.00 84.62 213 LYS A O 1
ATOM 1671 N N . SER A 1 214 ? -0.596 30.975 -1.157 1.00 80.19 214 SER A N 1
ATOM 1672 C CA . SER A 1 214 ? -0.445 30.358 0.161 1.00 80.19 214 SER A CA 1
ATOM 1673 C C . SER A 1 214 ? -1.752 30.440 0.954 1.00 80.19 214 SER A C 1
ATOM 1675 O O . SER A 1 214 ? -2.359 31.501 1.065 1.00 80.19 214 SER A O 1
ATOM 1677 N N . ILE A 1 215 ? -2.179 29.308 1.514 1.00 77.00 215 ILE A N 1
ATOM 1678 C CA . ILE A 1 215 ? -3.293 29.211 2.482 1.00 77.00 215 ILE A CA 1
ATOM 1679 C C . ILE A 1 215 ? -2.848 28.472 3.755 1.00 77.00 215 ILE A C 1
ATOM 1681 O O . ILE A 1 215 ? -3.675 27.963 4.505 1.00 77.00 215 ILE A O 1
ATOM 1685 N N . GLY A 1 216 ? -1.531 28.366 3.962 1.00 82.19 216 GLY A N 1
ATOM 1686 C CA . GLY A 1 216 ? -0.932 27.548 5.013 1.00 82.19 216 GLY A CA 1
ATOM 1687 C C . GLY A 1 216 ? -0.947 26.041 4.725 1.00 82.19 216 GLY A C 1
ATOM 1688 O O . GLY A 1 216 ? -1.424 25.572 3.681 1.00 82.19 216 GLY A O 1
ATOM 1689 N N . ARG A 1 217 ? -0.373 25.301 5.676 1.00 87.88 217 ARG A N 1
ATOM 1690 C CA . ARG A 1 217 ? -0.405 23.840 5.827 1.00 87.88 217 ARG A CA 1
ATOM 1691 C C . ARG A 1 217 ? -0.360 23.504 7.325 1.00 87.88 217 ARG A C 1
ATOM 1693 O O . ARG A 1 217 ? 0.136 24.330 8.084 1.00 87.88 217 ARG A O 1
ATOM 1700 N N . PRO A 1 218 ? -0.833 22.328 7.765 1.00 93.00 218 PRO A N 1
ATOM 1701 C CA . PRO A 1 218 ? -0.539 21.844 9.109 1.00 93.00 218 PRO A CA 1
ATOM 1702 C C . PRO A 1 218 ? 0.974 21.701 9.331 1.00 93.00 218 PRO A C 1
ATOM 1704 O O . PRO A 1 218 ? 1.675 21.172 8.468 1.00 93.00 218 PRO A O 1
ATOM 1707 N N . ASP A 1 219 ? 1.466 22.089 10.508 1.00 92.00 219 ASP A N 1
ATOM 1708 C CA . ASP A 1 219 ? 2.904 22.025 10.828 1.00 92.00 219 ASP A CA 1
ATOM 1709 C C . ASP A 1 219 ? 3.453 20.589 10.842 1.00 92.00 219 ASP A C 1
ATOM 1711 O O . ASP A 1 219 ? 4.634 20.364 10.599 1.00 92.00 219 ASP A O 1
ATOM 1715 N N . ARG A 1 220 ? 2.575 19.605 11.077 1.00 94.12 220 ARG A N 1
ATOM 1716 C CA . ARG A 1 220 ? 2.909 18.174 11.170 1.00 94.12 220 ARG A CA 1
ATOM 1717 C C . ARG A 1 220 ? 3.115 17.451 9.831 1.00 94.12 220 ARG A C 1
ATOM 1719 O O . ARG A 1 220 ? 3.418 16.264 9.857 1.00 94.12 220 ARG A O 1
ATOM 1726 N N . ILE A 1 221 ? 2.868 18.104 8.692 1.00 96.31 221 ILE A N 1
ATOM 1727 C CA . ILE A 1 221 ? 3.047 17.504 7.357 1.00 96.31 221 ILE A CA 1
ATOM 1728 C C . ILE A 1 221 ? 4.096 18.274 6.562 1.00 96.31 221 ILE A C 1
ATOM 1730 O O . ILE A 1 221 ? 4.189 19.490 6.700 1.00 96.31 221 ILE A O 1
ATOM 1734 N N . ALA A 1 222 ? 4.829 17.599 5.686 1.00 96.06 222 ALA A N 1
ATOM 1735 C CA . ALA A 1 222 ? 5.753 18.216 4.747 1.00 96.06 222 ALA A CA 1
ATOM 1736 C C . ALA A 1 222 ? 5.028 19.156 3.762 1.00 96.06 222 ALA A C 1
ATOM 1738 O O . ALA A 1 222 ? 3.873 18.951 3.376 1.00 96.06 222 ALA A O 1
ATOM 1739 N N . SER A 1 223 ? 5.715 20.213 3.338 1.00 95.75 223 SER A N 1
ATOM 1740 C CA . SER A 1 223 ? 5.307 21.049 2.210 1.00 95.75 223 SER A CA 1
ATOM 1741 C C . SER A 1 223 ? 5.412 20.288 0.891 1.00 95.75 223 SER A C 1
ATOM 1743 O O . SER A 1 223 ? 6.107 19.283 0.772 1.00 95.75 223 SER A O 1
ATOM 1745 N N . SER A 1 224 ? 4.750 20.802 -0.144 1.00 96.06 224 SER A N 1
ATOM 1746 C CA . SER A 1 224 ? 4.853 20.241 -1.494 1.00 96.06 224 SER A CA 1
ATOM 1747 C C . SER A 1 224 ? 6.271 20.302 -2.054 1.00 96.06 224 SER A C 1
ATOM 1749 O O . SER A 1 224 ? 6.685 19.364 -2.726 1.00 96.06 224 SER A O 1
ATOM 1751 N N . MET A 1 225 ? 7.033 21.351 -1.730 1.00 95.75 225 MET A N 1
ATOM 1752 C CA . MET A 1 225 ? 8.449 21.424 -2.081 1.00 95.75 225 MET A CA 1
ATOM 1753 C C . MET A 1 225 ? 9.261 20.343 -1.362 1.00 95.75 225 MET A C 1
ATOM 1755 O O . MET A 1 225 ? 9.993 19.621 -2.024 1.00 95.75 225 MET A O 1
ATOM 1759 N N . GLU A 1 226 ? 9.094 20.171 -0.046 1.00 97.50 226 GLU A N 1
ATOM 1760 C CA . GLU A 1 226 ? 9.775 19.106 0.713 1.00 97.50 226 GLU A CA 1
ATOM 1761 C C . GLU A 1 226 ? 9.431 17.714 0.161 1.00 97.50 226 GLU A C 1
ATOM 1763 O O . GLU A 1 226 ? 10.322 16.889 -0.023 1.00 97.50 226 GLU A O 1
ATOM 1768 N N . ILE A 1 227 ? 8.162 17.467 -0.192 1.00 98.50 227 ILE A N 1
ATOM 1769 C CA . ILE A 1 227 ? 7.748 16.210 -0.828 1.00 98.50 227 ILE A CA 1
ATOM 1770 C C . ILE A 1 227 ? 8.477 15.996 -2.155 1.00 98.50 227 ILE A C 1
ATOM 1772 O O . ILE A 1 227 ? 8.977 14.901 -2.389 1.00 98.50 227 ILE A O 1
ATOM 1776 N N . MET A 1 228 ? 8.565 17.016 -3.010 1.00 98.44 228 MET A N 1
ATOM 1777 C CA . MET A 1 228 ? 9.218 16.883 -4.316 1.00 98.44 228 MET A CA 1
ATOM 1778 C C . MET A 1 228 ? 10.749 16.890 -4.252 1.00 98.44 228 MET A C 1
ATOM 1780 O O . MET A 1 228 ? 11.383 16.416 -5.190 1.00 98.44 228 MET A O 1
ATOM 1784 N N . MET A 1 229 ? 11.343 17.379 -3.164 1.00 98.19 229 MET A N 1
ATOM 1785 C CA . MET A 1 229 ? 12.786 17.299 -2.928 1.00 98.19 229 MET A CA 1
ATOM 1786 C C . MET A 1 229 ? 13.199 15.925 -2.392 1.00 98.19 229 MET A C 1
ATOM 1788 O O . MET A 1 229 ? 14.198 15.378 -2.837 1.00 98.19 229 MET A O 1
ATOM 1792 N N . GLU A 1 230 ? 12.416 15.345 -1.481 1.00 98.69 230 GLU A N 1
ATOM 1793 C CA . GLU A 1 230 ? 12.799 14.128 -0.752 1.00 98.69 230 GLU A CA 1
ATOM 1794 C C . GLU A 1 230 ? 12.114 12.858 -1.285 1.00 98.69 230 GLU A C 1
ATOM 1796 O O . GLU A 1 230 ? 12.732 11.798 -1.386 1.00 98.69 230 GLU A O 1
ATOM 1801 N N . GLY A 1 231 ? 10.838 12.946 -1.665 1.00 98.69 231 GLY A N 1
ATOM 1802 C CA . GLY A 1 231 ? 10.028 11.812 -2.118 1.00 98.69 231 GLY A CA 1
ATOM 1803 C C . GLY A 1 231 ? 10.577 11.136 -3.380 1.00 98.69 231 GLY A C 1
ATOM 1804 O O . GLY A 1 231 ? 10.846 9.934 -3.347 1.00 98.69 231 GLY A O 1
ATOM 1805 N N . PRO A 1 232 ? 10.805 11.864 -4.491 1.00 98.69 232 PRO A N 1
ATOM 1806 C CA . PRO A 1 232 ? 11.391 11.279 -5.695 1.00 98.69 232 PRO A CA 1
ATOM 1807 C C . PRO A 1 232 ? 12.745 10.607 -5.446 1.00 98.69 232 PRO A C 1
ATOM 1809 O O . PRO A 1 232 ? 12.998 9.540 -6.004 1.00 98.69 232 PRO A O 1
ATOM 1812 N N . ILE A 1 233 ? 13.589 11.181 -4.578 1.00 98.69 233 ILE A N 1
ATOM 1813 C CA . ILE A 1 233 ? 14.883 10.591 -4.211 1.00 98.69 233 ILE A CA 1
ATOM 1814 C C . ILE A 1 233 ? 14.667 9.295 -3.430 1.00 98.69 233 ILE A C 1
ATOM 1816 O O . ILE A 1 233 ? 15.316 8.300 -3.742 1.00 98.69 233 ILE A O 1
ATOM 1820 N N . GLY A 1 234 ? 13.737 9.261 -2.474 1.00 98.62 234 GLY A N 1
ATOM 1821 C CA . GLY A 1 234 ? 13.405 8.048 -1.725 1.00 98.62 234 GLY A CA 1
ATOM 1822 C C . GLY A 1 234 ? 12.918 6.910 -2.626 1.00 98.62 234 GLY A C 1
ATOM 1823 O O . GLY A 1 234 ? 13.470 5.808 -2.597 1.00 98.62 234 GLY A O 1
ATOM 1824 N N . GLY A 1 235 ? 11.939 7.186 -3.493 1.00 98.50 235 GLY A N 1
ATOM 1825 C CA . GLY A 1 235 ? 11.428 6.206 -4.459 1.00 98.50 235 GLY A CA 1
ATOM 1826 C C . GLY A 1 235 ? 12.497 5.721 -5.446 1.00 98.50 235 GLY A C 1
ATOM 1827 O O . GLY A 1 235 ? 12.609 4.520 -5.700 1.00 98.50 235 GLY A O 1
ATOM 1828 N N . ALA A 1 236 ? 13.322 6.636 -5.970 1.00 98.56 236 ALA A N 1
ATOM 1829 C CA . ALA A 1 236 ? 14.420 6.299 -6.874 1.00 98.56 236 ALA A CA 1
ATOM 1830 C C . ALA A 1 236 ? 15.524 5.500 -6.172 1.00 98.56 236 ALA A C 1
ATOM 1832 O O . ALA A 1 236 ? 16.038 4.553 -6.756 1.00 98.56 236 ALA A O 1
ATOM 1833 N N . SER A 1 237 ? 15.859 5.835 -4.924 1.00 98.44 237 SER A N 1
ATOM 1834 C CA . SER A 1 237 ? 16.862 5.114 -4.131 1.00 98.44 237 SER A CA 1
ATOM 1835 C C . SER A 1 237 ? 16.469 3.651 -3.968 1.00 98.44 237 SER A C 1
ATOM 1837 O O . SER A 1 237 ? 17.286 2.777 -4.245 1.00 98.44 237 SER A O 1
ATOM 1839 N N . PHE A 1 238 ? 15.201 3.379 -3.637 1.00 98.69 238 PHE A N 1
ATOM 1840 C CA . PHE A 1 238 ? 14.705 2.006 -3.530 1.00 98.69 238 PHE A CA 1
ATOM 1841 C C . PHE A 1 238 ? 14.782 1.264 -4.873 1.00 98.69 238 PHE A C 1
ATOM 1843 O O . PHE A 1 238 ? 15.319 0.162 -4.938 1.00 98.69 238 PHE A O 1
ATOM 1850 N N . ASN A 1 239 ? 14.293 1.874 -5.960 1.00 98.38 239 ASN A N 1
ATOM 1851 C CA . ASN A 1 239 ? 14.325 1.267 -7.297 1.00 98.38 239 ASN A CA 1
ATOM 1852 C C . ASN A 1 239 ? 15.759 0.980 -7.779 1.00 98.38 239 ASN A C 1
ATOM 1854 O O . ASN A 1 239 ? 16.018 -0.082 -8.349 1.00 98.38 239 ASN A O 1
ATOM 1858 N N . ASN A 1 240 ? 16.689 1.904 -7.526 1.00 98.56 240 ASN A N 1
ATOM 1859 C CA . ASN A 1 240 ? 18.093 1.787 -7.909 1.00 98.56 240 ASN A CA 1
ATOM 1860 C C . ASN A 1 240 ? 18.810 0.687 -7.122 1.00 98.56 240 ASN A C 1
ATOM 1862 O O . ASN A 1 240 ? 19.500 -0.129 -7.725 1.00 98.56 240 ASN A O 1
ATOM 1866 N N . GLU A 1 241 ? 18.646 0.661 -5.796 1.00 98.56 241 GLU A N 1
ATOM 1867 C CA . GLU A 1 241 ? 19.286 -0.335 -4.931 1.00 98.56 241 GLU A CA 1
ATOM 1868 C C . GLU A 1 241 ? 18.722 -1.738 -5.176 1.00 98.56 241 GLU A C 1
ATOM 1870 O O . GLU A 1 241 ? 19.477 -2.705 -5.248 1.00 98.56 241 GLU A O 1
ATOM 1875 N N . PHE A 1 242 ? 17.406 -1.846 -5.386 1.00 98.50 242 PHE A N 1
ATOM 1876 C CA . PHE A 1 242 ? 16.765 -3.104 -5.760 1.00 98.50 242 PHE A CA 1
ATOM 1877 C C . PHE A 1 242 ? 17.161 -3.571 -7.173 1.00 98.50 242 PHE A C 1
ATOM 1879 O O . PHE A 1 242 ? 17.267 -4.771 -7.421 1.00 98.50 242 PHE A O 1
ATOM 1886 N N . GLY A 1 243 ? 17.384 -2.639 -8.105 1.00 98.25 243 GLY A N 1
ATOM 1887 C CA . GLY A 1 243 ? 17.756 -2.938 -9.490 1.00 98.25 243 GLY A CA 1
ATOM 1888 C C . GLY A 1 243 ? 16.573 -3.054 -10.459 1.00 98.25 243 GLY A C 1
ATOM 1889 O O . GLY A 1 243 ? 16.641 -3.821 -11.420 1.00 98.25 243 GLY A O 1
ATOM 1890 N N . ARG A 1 244 ? 15.490 -2.293 -10.241 1.00 98.25 244 ARG A N 1
ATOM 1891 C CA . ARG A 1 244 ? 14.335 -2.197 -11.157 1.00 98.25 244 ARG A CA 1
ATOM 1892 C C . ARG A 1 244 ? 14.331 -0.830 -11.857 1.00 98.25 244 ARG A C 1
ATOM 1894 O O . ARG A 1 244 ? 14.210 0.189 -11.179 1.00 98.25 244 ARG A O 1
ATOM 1901 N N . PRO A 1 245 ? 14.404 -0.761 -13.200 1.00 98.38 245 PRO A N 1
ATOM 1902 C CA . PRO A 1 245 ? 14.349 0.513 -13.909 1.00 98.38 245 PRO A CA 1
ATOM 1903 C C . PRO A 1 245 ? 12.966 1.159 -13.785 1.00 98.38 245 PRO A C 1
ATOM 1905 O O . PRO A 1 245 ? 11.945 0.508 -14.007 1.00 98.38 245 PRO A O 1
ATOM 1908 N N . ASN A 1 246 ? 12.934 2.456 -13.492 1.00 97.62 246 ASN A N 1
ATOM 1909 C CA . ASN A 1 246 ? 11.717 3.264 -13.515 1.00 97.62 246 ASN A CA 1
ATOM 1910 C C . ASN A 1 246 ? 11.600 3.962 -14.876 1.00 97.62 246 ASN A C 1
ATOM 1912 O O . ASN A 1 246 ? 12.440 4.798 -15.206 1.00 97.62 246 ASN A O 1
ATOM 1916 N N . ILE A 1 247 ? 10.609 3.588 -15.685 1.00 98.12 247 ILE A N 1
ATOM 1917 C CA . ILE A 1 247 ? 10.572 3.931 -17.122 1.00 98.12 247 ILE A CA 1
ATOM 1918 C C . ILE A 1 247 ? 9.425 4.864 -17.512 1.00 98.12 247 ILE A C 1
ATOM 1920 O O . ILE A 1 247 ? 9.339 5.286 -18.663 1.00 98.12 247 ILE A O 1
ATOM 1924 N N . LEU A 1 248 ? 8.533 5.169 -16.574 1.00 98.06 248 LEU A N 1
ATOM 1925 C CA . LEU A 1 248 ? 7.376 6.023 -16.800 1.00 98.06 248 LEU A CA 1
ATOM 1926 C C . LEU A 1 248 ? 7.055 6.807 -15.528 1.00 98.06 248 LEU A C 1
ATOM 1928 O O . LEU A 1 248 ? 7.387 6.397 -14.418 1.00 98.06 248 LEU A O 1
ATOM 1932 N N . GLY A 1 249 ? 6.375 7.934 -15.675 1.00 97.62 249 GLY A N 1
ATOM 1933 C CA . GLY A 1 249 ? 5.833 8.629 -14.528 1.00 97.62 249 GLY A CA 1
ATOM 1934 C C . GLY A 1 249 ? 4.981 9.823 -14.896 1.00 97.62 249 GLY A C 1
ATOM 1935 O O . GLY A 1 249 ? 4.864 10.186 -16.067 1.00 97.62 249 GLY A O 1
ATOM 1936 N N . PHE A 1 250 ? 4.397 10.431 -13.873 1.00 98.25 250 PHE A N 1
ATOM 1937 C CA . PHE A 1 250 ? 3.705 11.703 -13.990 1.00 98.25 250 PHE A CA 1
ATOM 1938 C C . PHE A 1 250 ? 3.979 12.571 -12.763 1.00 98.25 250 PHE A C 1
ATOM 1940 O O . PHE A 1 250 ? 4.212 12.079 -11.658 1.00 98.25 250 PHE A O 1
ATOM 1947 N N . PHE A 1 251 ? 3.945 13.879 -12.972 1.00 98.38 251 PHE A N 1
ATOM 1948 C CA . PHE A 1 251 ? 4.040 14.861 -11.908 1.00 98.38 251 PHE A CA 1
ATOM 1949 C C . PHE A 1 251 ? 3.024 15.963 -12.173 1.00 98.38 251 PHE A C 1
ATOM 1951 O O . PHE A 1 251 ? 3.045 16.590 -13.231 1.00 98.38 251 PHE A O 1
ATOM 1958 N N . GLU A 1 252 ? 2.145 16.190 -11.205 1.00 96.69 252 GLU A N 1
ATOM 1959 C CA . GLU A 1 252 ? 1.168 17.267 -11.231 1.00 96.69 252 GLU A CA 1
ATOM 1960 C C . GLU A 1 252 ? 1.288 18.115 -9.962 1.00 96.69 252 GLU A C 1
ATOM 1962 O O . GLU A 1 252 ? 1.412 17.596 -8.849 1.00 96.69 252 GLU A O 1
ATOM 1967 N N . HIS A 1 253 ? 1.215 19.437 -10.120 1.00 92.31 253 HIS A N 1
ATOM 1968 C CA . HIS A 1 253 ? 1.014 20.338 -8.994 1.00 92.31 253 HIS A CA 1
ATOM 1969 C C . HIS A 1 253 ? -0.283 21.131 -9.177 1.00 92.31 253 HIS A C 1
ATOM 1971 O O . HIS A 1 253 ? -0.440 21.913 -10.118 1.00 92.31 253 HIS A O 1
ATOM 1977 N N . LEU A 1 254 ? -1.218 20.985 -8.244 1.00 87.31 254 LEU A N 1
ATOM 1978 C CA . LEU A 1 254 ? -2.489 21.695 -8.292 1.00 87.31 254 LEU A CA 1
ATOM 1979 C C . LEU A 1 254 ? -2.925 22.106 -6.893 1.00 87.31 254 LEU A C 1
ATOM 1981 O O . LEU A 1 254 ? -3.015 21.305 -5.966 1.00 87.31 254 LEU A O 1
ATOM 1985 N N . LYS A 1 255 ? -3.245 23.389 -6.750 1.00 84.06 255 LYS A N 1
ATOM 1986 C CA . LYS A 1 255 ? -3.944 23.908 -5.582 1.00 84.06 255 LYS A CA 1
ATOM 1987 C C . LYS A 1 255 ? -4.888 25.001 -6.041 1.00 84.06 255 LYS A C 1
ATOM 1989 O O . LYS A 1 255 ? -4.468 26.084 -6.422 1.00 84.06 255 LYS A O 1
ATOM 1994 N N . THR A 1 256 ? -6.180 24.717 -6.014 1.00 81.44 256 THR A N 1
ATOM 1995 C CA . THR A 1 256 ? -7.195 25.689 -6.413 1.00 81.44 256 THR A CA 1
ATOM 1996 C C . THR A 1 256 ? -8.240 25.842 -5.325 1.00 81.44 256 THR A C 1
ATOM 1998 O O . THR A 1 256 ? -8.502 24.919 -4.552 1.00 81.44 256 THR A O 1
ATOM 2001 N N . ARG A 1 257 ? -8.832 27.031 -5.243 1.00 79.00 257 ARG A N 1
ATOM 2002 C CA . ARG A 1 257 ? -9.977 27.268 -4.371 1.00 79.00 257 ARG A CA 1
ATOM 2003 C C . ARG A 1 257 ? -11.227 26.871 -5.143 1.00 79.00 257 ARG A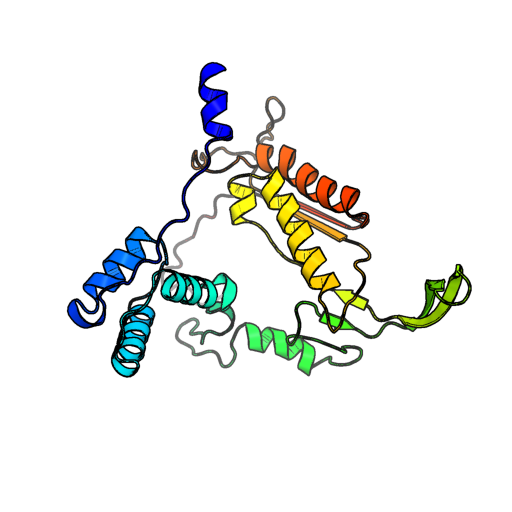 C 1
ATOM 2005 O O . ARG A 1 257 ? -11.609 27.558 -6.085 1.00 79.00 257 ARG A O 1
ATOM 2012 N N . ILE A 1 258 ? -11.864 25.784 -4.728 1.00 74.62 258 ILE A N 1
ATOM 2013 C CA . ILE A 1 258 ? -13.169 25.403 -5.261 1.00 74.62 258 ILE A CA 1
ATOM 2014 C C . ILE A 1 258 ? -14.219 26.214 -4.505 1.00 74.62 258 ILE A C 1
ATOM 2016 O O . ILE A 1 258 ? -14.411 26.042 -3.301 1.00 74.62 258 ILE A O 1
ATOM 2020 N N . ASN A 1 259 ? -14.881 27.133 -5.205 1.00 69.38 259 ASN A N 1
ATOM 2021 C CA . ASN A 1 259 ? -16.095 27.747 -4.690 1.00 69.38 259 ASN A CA 1
ATOM 2022 C C . ASN A 1 259 ? -17.223 26.741 -4.908 1.00 69.38 259 ASN A C 1
ATOM 2024 O O . ASN A 1 259 ? -17.745 26.637 -6.015 1.00 69.38 259 ASN A O 1
ATOM 2028 N N . PHE A 1 260 ? -17.591 25.994 -3.868 1.00 56.75 260 PHE A N 1
ATOM 2029 C CA . PHE A 1 260 ? -18.846 25.254 -3.888 1.00 56.75 260 PHE A CA 1
ATOM 2030 C C . PHE A 1 260 ? -19.972 26.288 -3.953 1.00 56.75 260 PHE A C 1
ATOM 2032 O O . PHE A 1 260 ? -20.329 26.891 -2.937 1.00 56.75 260 PHE A O 1
ATOM 2039 N N . MET A 1 261 ? -20.500 26.551 -5.152 1.00 51.16 261 MET A N 1
ATOM 2040 C CA . MET A 1 261 ? -21.812 27.174 -5.238 1.00 51.16 261 MET A CA 1
ATOM 2041 C C . MET A 1 261 ? -22.756 26.220 -4.518 1.00 51.16 261 MET A C 1
ATOM 2043 O O . MET A 1 261 ? -22.845 25.048 -4.878 1.00 51.16 261 MET A O 1
ATOM 2047 N N . LYS A 1 262 ? -23.403 26.700 -3.453 1.00 47.00 262 LYS A N 1
ATOM 2048 C CA . LYS A 1 262 ? -24.538 25.995 -2.871 1.00 47.00 262 LYS A CA 1
ATOM 2049 C C . LYS A 1 262 ? -25.544 25.838 -4.004 1.00 47.00 262 LYS A C 1
ATOM 2051 O O . LYS A 1 262 ? -26.184 26.814 -4.376 1.00 47.00 262 LYS A O 1
ATOM 2056 N N . THR A 1 263 ? -25.654 24.645 -4.571 1.00 49.12 263 THR A N 1
ATOM 2057 C CA . THR A 1 263 ? -26.826 24.277 -5.353 1.00 49.12 263 THR A CA 1
ATOM 2058 C C . THR A 1 263 ? -27.989 24.316 -4.379 1.00 49.12 263 THR A C 1
ATOM 2060 O O . THR A 1 263 ? -28.158 23.426 -3.543 1.00 49.12 263 THR A O 1
ATOM 2063 N N . THR A 1 264 ? -28.731 25.417 -4.400 1.00 43.59 264 THR A N 1
ATOM 2064 C CA . THR A 1 264 ? -30.020 25.504 -3.728 1.00 43.59 264 THR A CA 1
ATOM 2065 C C . THR A 1 264 ? -30.914 24.433 -4.362 1.00 43.59 264 THR A C 1
ATOM 2067 O O . THR A 1 264 ? -30.948 24.350 -5.592 1.00 43.59 264 THR A O 1
ATOM 2070 N N . PRO A 1 265 ? -31.611 23.586 -3.587 1.00 41.75 265 PRO A N 1
ATOM 2071 C CA . PRO A 1 265 ? -32.568 22.641 -4.153 1.00 41.75 265 PRO A CA 1
ATOM 2072 C C . PRO A 1 265 ? -33.674 23.435 -4.867 1.00 41.75 265 PRO A C 1
ATOM 2074 O O . PRO A 1 265 ? -34.530 24.021 -4.208 1.00 41.75 265 PRO A O 1
ATOM 2077 N N . GLY A 1 266 ? -33.606 23.540 -6.198 1.00 47.94 266 GLY A N 1
ATOM 2078 C CA . GLY A 1 266 ? -34.551 24.339 -6.986 1.00 47.94 266 GLY A CA 1
ATOM 2079 C C . GLY A 1 266 ? -34.108 24.717 -8.404 1.00 47.94 266 GLY A C 1
ATOM 2080 O O . GLY A 1 266 ? -34.973 24.911 -9.247 1.00 47.94 266 GLY A O 1
ATOM 2081 N N . ASP A 1 267 ? -32.806 24.756 -8.708 1.00 38.03 267 ASP A N 1
ATOM 2082 C CA . ASP A 1 267 ? -32.323 25.284 -10.003 1.00 38.03 267 ASP A CA 1
ATOM 2083 C C . ASP A 1 267 ? -32.244 24.257 -11.152 1.00 38.03 267 ASP A C 1
ATOM 2085 O O . ASP A 1 267 ? -31.725 24.560 -12.224 1.00 38.03 267 ASP A O 1
ATOM 2089 N N . ILE A 1 268 ? -32.812 23.055 -10.992 1.00 45.81 268 ILE A N 1
ATOM 2090 C CA . ILE A 1 268 ? -33.040 22.146 -12.130 1.00 45.81 268 ILE A CA 1
ATOM 2091 C C . ILE A 1 268 ? -34.431 22.423 -12.705 1.00 45.81 268 ILE A C 1
ATOM 2093 O O . ILE A 1 268 ? -35.349 21.613 -12.597 1.00 45.81 268 ILE A O 1
ATOM 2097 N N . THR A 1 269 ? -34.592 23.585 -13.331 1.00 39.66 269 THR A N 1
ATOM 2098 C CA . THR A 1 269 ? -35.659 23.793 -14.313 1.00 39.66 269 THR A CA 1
ATOM 2099 C C . THR A 1 269 ? -35.097 24.497 -15.537 1.00 39.66 269 THR A C 1
ATOM 2101 O O . THR A 1 269 ? -34.782 25.680 -15.481 1.00 39.66 269 THR A O 1
ATOM 2104 N N . ASN A 1 270 ? -35.052 23.738 -16.633 1.00 35.84 270 ASN A N 1
ATOM 2105 C CA . ASN A 1 270 ? -35.025 24.166 -18.031 1.00 35.84 270 ASN A CA 1
ATOM 2106 C C . ASN A 1 270 ? -33.956 25.186 -18.457 1.00 35.84 270 ASN A C 1
ATOM 2108 O O . ASN A 1 270 ? -34.194 26.393 -18.402 1.00 35.84 270 ASN A O 1
ATOM 2112 N N . GLN A 1 271 ? -32.887 24.680 -19.082 1.00 32.22 271 GLN A N 1
ATOM 2113 C CA . GLN A 1 271 ? -32.484 25.074 -20.441 1.00 32.22 271 GLN A CA 1
ATOM 2114 C C . GLN A 1 271 ? -31.605 24.006 -21.090 1.00 32.22 271 GLN A C 1
ATOM 2116 O O . GLN A 1 271 ? -30.749 23.441 -20.376 1.00 32.22 271 GLN A O 1
#

Foldseek 3Di:
DDPDPVCVVVVVDDDDDDDWDFQPCVVPNLVSVVVLCVVVVLPDDPVRSVVVSVVCVVVVGTDISVRSNVSSVCPDCVNPVDQQQDWDQDPNRTDPDGNVRVVVVVCVVPVPQWPDDPPALWTKGWDAWDWDFDQDPVVRHTDTDIDGDIDIDDADAQPPVCFQPQQQSLQVRLVVSQVRQQPTDPGDHAAEAEEEDEFAQQCPVVDGDPPHDDPDDPPRTDHPVNNVVRNVVNNVVNCVVVVHYYDYYDYYYDDDDDDPPPPDPPPPDDD

pLDDT: mean 92.5, std 12.11, range [32.22, 98.75]